Protein AF-A0A4Q7X0M6-F1 (afdb_monomer)

Radius of gyration: 30.07 Å; Cα contacts (8 Å, |Δi|>4): 227; chains: 1; bounding box: 70×42×94 Å

Foldseek 3Di:
DDDPQAQLNVLLVQLVVLVVQLVVLVVQLVVLVVVLVVLVVCVVVVCVVPVVVVVVSVVSNVVSVVSNVVSVVSNVVSVVSSLLSLLSSLLSVLVVLVVQLVVLVVVLVVVVVVVVVVQVVVCVVVVWHWDFDDDPAPPPFGWTDTPVDDTDGDNDDPSSVSVCSNVLSVLLSVCSNCVSVVHHCVVVVPDDDPPHPPVCVVVDDDPCSSYDPCQDDPNPSDDHGPLVVCVVVVNNPDPPPDPPPPPDD

Mean predicted aligned error: 11.23 Å

Secondary structure (DSSP, 8-state):
-PPPPPHHHHHHHHHHHHHHHHHHHHHHHHHHHHHHHHHHHHHHHHHHH-TTHHHHHHHHHHHHHHHHHHHHHHHHHHHHHHHHHHHHHHHHHHHHHHHHHHHHHHHHHHHHHHHHHHHHHHHHHHSS--EEE--SSTT---EEEETTEEEE--SS-HHHHHHHHHHHHHHHHHHHHHHHTT--THHHHHS-GGG---GGGGGPPPGGGGS-TTTSSTT--SPPPHHHHHHHTT-TTS-----------

pLDDT: mean 77.52, std 19.43, range [34.06, 98.62]

Organism: NCBI:txid3075929

Solvent-accessible surface area (backbone atoms only — not comparable to full-atom values): 13846 Å² total; per-residue (Å²): 133,81,78,78,78,47,75,45,58,53,29,48,52,50,27,53,53,36,48,53,54,34,52,53,27,52,48,50,24,53,50,33,51,52,51,42,52,57,48,61,73,45,44,66,61,47,32,76,76,34,70,71,40,52,62,55,49,52,51,53,48,48,56,31,51,52,49,28,54,51,22,51,50,48,30,67,66,37,49,62,55,29,52,52,31,30,29,49,27,29,44,43,51,20,54,53,28,47,54,50,20,54,54,32,44,56,52,39,53,52,48,54,53,53,52,51,56,52,36,52,52,48,22,71,73,68,77,44,75,58,48,78,49,70,54,98,50,93,87,52,47,59,27,54,44,45,96,87,50,75,76,48,83,44,97,72,54,72,64,54,57,35,50,52,48,25,54,50,27,52,51,25,23,50,37,28,47,34,45,50,71,74,41,75,43,61,72,63,71,73,40,54,76,89,83,44,78,65,79,61,51,93,71,43,78,61,73,66,77,44,50,50,54,42,40,44,70,98,65,38,63,44,80,59,48,71,64,59,52,31,45,76,72,71,44,70,87,55,86,82,82,65,84,76,79,72,81,82,127

Nearest PDB structures (foldseek):
  2ysu-assembly1_B  TM=5.361E-01  e=4.701E+00  Escherichia coli
  7nsu-assembly1_D  TM=4.970E-01  e=5.788E+00  Escherichia coli
  2b5u-assembly2_C  TM=2.681E-01  e=5.216E+00  Escherichia coli
  5ew5-assembly4_D  TM=2.804E-01  e=7.910E+00  Escherichia coli

Sequence (249 aa):
MTAKQTPREAAAAEVEAHRAVVARWEAEEAAATAELKSLQERAGEEVLADESAAVRLSKSMAELRDRIDIASRAVAAATPRLEAAARAVVLAEADEVDAEQARAQARLDGFDARQQELLTALEEFSGLPWMVDRGDEPGSSVVIVSNAGGPREIAQSPRESLWRAVESAKRKAWALREIADGRDPHNELAVPFEGKRFEGIINGPDPREFYGSSTWGPEAVLPAPAYLRAMDAGMADEPVVGPTVAARA

Structure (mmCIF, N/CA/C/O backbone):
data_AF-A0A4Q7X0M6-F1
#
_entry.id   AF-A0A4Q7X0M6-F1
#
loop_
_atom_site.group_PDB
_atom_site.id
_atom_site.type_symbol
_atom_site.label_atom_id
_atom_site.label_alt_id
_atom_site.label_comp_id
_atom_site.label_asym_id
_atom_site.label_entity_id
_atom_site.label_seq_id
_atom_site.pdbx_PDB_ins_code
_atom_site.Cartn_x
_atom_site.Cartn_y
_atom_site.Cartn_z
_atom_site.occupancy
_atom_site.B_iso_or_equiv
_atom_site.auth_seq_id
_atom_site.auth_comp_id
_atom_site.auth_asym_id
_atom_site.auth_atom_id
_atom_site.pdbx_PDB_model_num
ATOM 1 N N . MET A 1 1 ? -14.960 -17.886 -21.647 1.00 38.72 1 MET A N 1
ATOM 2 C CA . MET A 1 1 ? -13.533 -17.641 -21.358 1.00 38.72 1 MET A CA 1
ATOM 3 C C . MET A 1 1 ? -13.480 -16.595 -20.265 1.00 38.72 1 MET A C 1
ATOM 5 O O . MET A 1 1 ? -13.770 -15.443 -20.545 1.00 38.72 1 MET A O 1
ATOM 9 N N . THR A 1 2 ? -13.244 -16.992 -19.019 1.00 44.41 2 THR A N 1
ATOM 10 C CA . THR A 1 2 ? -12.973 -16.046 -17.930 1.00 44.41 2 THR A CA 1
ATOM 11 C C . THR A 1 2 ? -11.568 -15.489 -18.140 1.00 44.41 2 THR A C 1
ATOM 13 O O . THR A 1 2 ? -10.626 -16.262 -18.325 1.00 44.41 2 THR A O 1
ATOM 16 N N . ALA A 1 3 ? -11.434 -14.163 -18.201 1.00 60.28 3 ALA A N 1
ATOM 17 C CA . ALA A 1 3 ? -10.127 -13.517 -18.198 1.00 60.28 3 ALA A CA 1
ATOM 18 C C . ALA A 1 3 ? -9.362 -13.988 -16.952 1.00 60.28 3 ALA A C 1
ATOM 20 O O . ALA A 1 3 ? -9.941 -14.069 -15.868 1.00 60.28 3 ALA A O 1
ATOM 21 N N . LYS A 1 4 ? -8.094 -14.380 -17.115 1.00 71.38 4 LYS A N 1
ATOM 22 C CA . LYS A 1 4 ? -7.242 -14.680 -15.962 1.00 71.38 4 LYS A CA 1
ATOM 23 C C . LYS A 1 4 ? -7.068 -13.379 -15.183 1.00 71.38 4 LYS A C 1
ATOM 25 O O . LYS A 1 4 ? -6.585 -12.411 -15.761 1.00 71.38 4 LYS A O 1
ATOM 30 N N . GLN A 1 5 ? -7.473 -13.396 -13.919 1.00 76.88 5 GLN A N 1
ATOM 31 C CA . GLN A 1 5 ? -7.276 -12.296 -12.984 1.00 76.88 5 GLN A CA 1
ATOM 32 C C . GLN A 1 5 ? -5.781 -11.959 -12.915 1.00 76.88 5 GLN A C 1
ATOM 34 O O . GLN A 1 5 ? -4.947 -12.873 -12.863 1.00 76.88 5 GLN A O 1
ATOM 39 N N . THR A 1 6 ? -5.433 -10.676 -12.989 1.00 78.62 6 THR A N 1
ATOM 40 C CA . THR A 1 6 ? -4.028 -10.255 -12.904 1.00 78.62 6 THR A CA 1
ATOM 41 C C . THR A 1 6 ? -3.494 -10.473 -11.480 1.00 78.62 6 THR A C 1
ATOM 43 O O . THR A 1 6 ? -4.280 -10.514 -10.528 1.00 78.62 6 THR A O 1
ATOM 46 N N . PRO A 1 7 ? -2.168 -10.622 -11.284 1.00 76.75 7 PRO A N 1
ATOM 47 C CA . PRO A 1 7 ? -1.579 -10.715 -9.944 1.00 76.75 7 PRO A CA 1
ATOM 48 C C . PRO A 1 7 ? -1.996 -9.549 -9.037 1.00 76.75 7 PRO A C 1
ATOM 50 O O . PRO A 1 7 ? -2.330 -9.756 -7.872 1.00 76.75 7 PRO A O 1
ATOM 53 N N . ARG A 1 8 ? -2.070 -8.340 -9.603 1.00 76.25 8 ARG A N 1
ATOM 54 C CA . ARG A 1 8 ? -2.564 -7.143 -8.925 1.00 76.25 8 ARG A CA 1
ATOM 55 C C . ARG A 1 8 ? -4.033 -7.252 -8.511 1.00 76.25 8 ARG A C 1
ATOM 57 O O . ARG A 1 8 ? -4.361 -6.946 -7.369 1.00 76.25 8 ARG A O 1
ATOM 64 N N . GLU A 1 9 ? -4.920 -7.693 -9.402 1.00 80.88 9 GLU A N 1
ATOM 65 C CA . GLU A 1 9 ? -6.346 -7.873 -9.089 1.00 80.88 9 GLU A C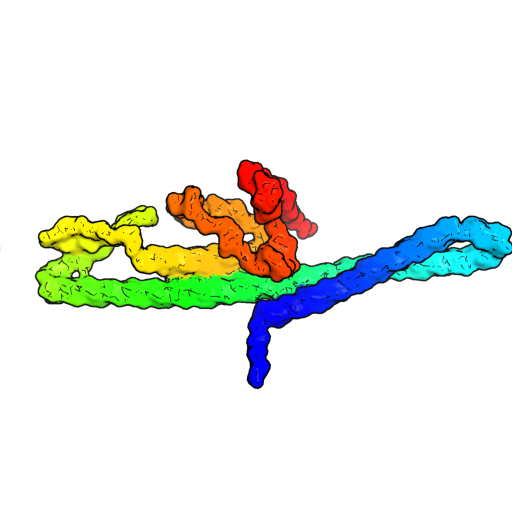A 1
ATOM 66 C C . GLU A 1 9 ? -6.570 -8.941 -8.009 1.00 80.88 9 GLU A C 1
ATOM 68 O O . GLU A 1 9 ? -7.493 -8.821 -7.203 1.00 80.88 9 GLU A O 1
ATOM 73 N N . ALA A 1 10 ? -5.749 -9.996 -7.990 1.00 79.12 10 ALA A N 1
ATOM 74 C CA . ALA A 1 10 ? -5.795 -11.017 -6.948 1.00 79.12 10 ALA A CA 1
ATOM 75 C C . ALA A 1 10 ? -5.354 -10.447 -5.589 1.00 79.12 10 ALA A C 1
ATOM 77 O O . ALA A 1 10 ? -6.057 -10.623 -4.595 1.00 79.12 10 ALA A O 1
ATOM 78 N N . ALA A 1 11 ? -4.249 -9.698 -5.556 1.00 80.50 11 ALA A N 1
ATOM 79 C CA . ALA A 1 11 ? -3.759 -9.056 -4.339 1.00 80.50 11 ALA A CA 1
ATOM 80 C C . ALA A 1 11 ? -4.732 -7.977 -3.812 1.00 80.50 11 ALA A C 1
ATOM 82 O O . ALA A 1 11 ? -4.946 -7.865 -2.606 1.00 80.50 11 ALA A O 1
ATOM 83 N N . ALA A 1 12 ? -5.391 -7.217 -4.695 1.00 84.00 12 ALA A N 1
ATOM 84 C CA . ALA A 1 12 ? -6.396 -6.228 -4.298 1.00 84.00 12 ALA A CA 1
ATOM 85 C C . ALA A 1 12 ? -7.621 -6.881 -3.629 1.00 84.00 12 ALA A C 1
ATOM 87 O O . ALA A 1 12 ? -8.149 -6.358 -2.648 1.00 84.00 12 ALA A O 1
ATOM 88 N N . ALA A 1 13 ? -8.042 -8.059 -4.102 1.00 86.56 13 ALA A N 1
ATOM 89 C CA . ALA A 1 13 ? -9.116 -8.819 -3.464 1.00 86.56 13 ALA A CA 1
ATOM 90 C C . ALA A 1 13 ? -8.738 -9.296 -2.047 1.00 86.56 13 ALA A C 1
ATOM 92 O O . ALA A 1 13 ? -9.592 -9.312 -1.159 1.00 86.56 13 ALA A O 1
ATOM 93 N N . GLU A 1 14 ? -7.467 -9.641 -1.810 1.00 89.44 14 GLU A N 1
ATOM 94 C CA . GLU A 1 14 ? -6.974 -9.971 -0.465 1.00 89.44 14 GLU A CA 1
ATOM 95 C C . GLU A 1 14 ? -7.006 -8.758 0.474 1.00 89.44 14 GLU A C 1
ATOM 97 O O . GLU A 1 14 ? -7.409 -8.894 1.632 1.00 89.44 14 GLU A O 1
ATOM 102 N N . VAL A 1 15 ? -6.661 -7.563 -0.020 1.00 91.25 15 VAL A N 1
ATOM 103 C CA . VAL A 1 15 ? -6.787 -6.314 0.752 1.00 91.25 15 VAL A CA 1
ATOM 104 C C . VAL A 1 15 ? -8.232 -6.088 1.183 1.00 91.25 15 VAL A C 1
ATOM 106 O O . VAL A 1 15 ? -8.480 -5.864 2.366 1.00 91.25 15 VAL A O 1
ATOM 109 N N . GLU A 1 16 ? -9.195 -6.202 0.268 1.00 91.62 16 GLU A N 1
ATOM 110 C CA . GLU A 1 16 ? -10.617 -6.028 0.591 1.00 91.62 16 GLU A CA 1
ATOM 111 C C . GLU A 1 16 ? -11.122 -7.071 1.598 1.00 91.62 16 GLU A C 1
ATOM 113 O O . GLU A 1 16 ? -11.849 -6.736 2.538 1.00 91.62 16 GLU A O 1
ATOM 118 N N . ALA A 1 17 ? -10.678 -8.325 1.478 1.00 91.38 17 ALA A N 1
ATOM 119 C CA . ALA A 1 17 ? -10.998 -9.362 2.456 1.00 91.38 17 ALA A CA 1
ATOM 120 C C . ALA A 1 17 ? -10.462 -9.012 3.856 1.00 91.38 17 ALA A C 1
ATOM 122 O O . ALA A 1 17 ? -11.178 -9.147 4.851 1.00 91.38 17 ALA A O 1
ATOM 123 N N . HIS A 1 18 ? -9.226 -8.516 3.950 1.00 92.56 18 HIS A N 1
ATOM 124 C CA . HIS A 1 18 ? -8.642 -8.092 5.220 1.00 92.56 18 HIS A CA 1
ATOM 125 C C . HIS A 1 18 ? -9.283 -6.813 5.778 1.00 92.56 18 HIS A C 1
ATOM 127 O O . HIS A 1 18 ? -9.524 -6.749 6.987 1.00 92.56 18 HIS A O 1
ATOM 133 N N . ARG A 1 19 ? -9.644 -5.841 4.927 1.00 93.31 19 ARG A N 1
ATOM 134 C CA . ARG A 1 19 ? -10.409 -4.641 5.316 1.00 93.31 19 ARG A CA 1
ATOM 135 C C . ARG A 1 19 ? -11.746 -5.023 5.938 1.00 93.31 19 ARG A C 1
ATOM 137 O O . ARG A 1 19 ? -12.087 -4.512 7.000 1.00 93.31 19 ARG A O 1
ATOM 144 N N . ALA A 1 20 ? -12.464 -5.971 5.337 1.00 93.69 20 ALA A N 1
ATOM 145 C CA . ALA A 1 20 ? -13.735 -6.454 5.869 1.00 93.69 20 ALA A CA 1
ATOM 146 C C . ALA A 1 20 ? -13.587 -7.102 7.259 1.00 93.69 20 ALA A C 1
ATOM 148 O O . ALA A 1 20 ? -14.449 -6.925 8.120 1.00 93.69 20 ALA A O 1
ATOM 149 N N . VAL A 1 21 ? -12.491 -7.832 7.505 1.00 95.50 21 VAL A N 1
ATOM 150 C CA . VAL A 1 21 ? -12.206 -8.418 8.825 1.00 95.50 21 VAL A CA 1
ATOM 151 C C . VAL A 1 21 ? -11.933 -7.335 9.867 1.00 95.50 21 VAL A C 1
ATOM 153 O O . VAL A 1 21 ? -12.499 -7.409 10.956 1.00 95.50 21 VAL A O 1
ATOM 156 N N . VAL A 1 22 ? -11.103 -6.337 9.545 1.00 95.31 22 VAL A N 1
ATOM 157 C CA . VAL A 1 22 ? -10.812 -5.210 10.450 1.00 95.31 22 VAL A CA 1
ATOM 158 C C . VAL A 1 22 ? -12.093 -4.435 10.760 1.00 95.31 22 VAL A C 1
ATOM 160 O O . VAL A 1 22 ? -12.468 -4.334 11.926 1.00 95.31 22 VAL A O 1
ATOM 163 N N . ALA A 1 23 ? -12.831 -4.013 9.729 1.00 95.56 23 ALA A N 1
ATOM 164 C CA . ALA A 1 23 ? -14.065 -3.242 9.876 1.00 95.56 23 ALA A CA 1
ATOM 165 C C . ALA A 1 23 ? -15.127 -3.976 10.710 1.00 95.56 23 ALA A C 1
ATOM 167 O O . ALA A 1 23 ? -15.847 -3.363 11.497 1.00 95.56 23 ALA A O 1
ATOM 168 N N . ARG A 1 24 ? -15.219 -5.307 10.581 1.00 97.81 24 ARG A N 1
ATOM 169 C CA . ARG A 1 24 ? -16.113 -6.120 11.414 1.00 97.81 24 ARG A CA 1
ATOM 170 C C . ARG A 1 24 ? -15.759 -6.016 12.900 1.00 97.81 24 ARG A C 1
ATOM 172 O O . ARG A 1 24 ? -16.667 -5.905 13.719 1.00 97.81 24 ARG A O 1
ATOM 179 N N . TRP A 1 25 ? -14.479 -6.110 13.256 1.00 97.81 25 TRP A N 1
ATOM 180 C CA . TRP A 1 25 ? -14.057 -6.056 14.658 1.00 97.81 25 TRP A CA 1
ATOM 181 C C . TRP A 1 25 ? -14.125 -4.640 15.233 1.00 97.81 25 TRP A C 1
ATOM 183 O O . TRP A 1 25 ? -14.547 -4.489 16.375 1.00 97.81 25 TRP A O 1
ATOM 193 N N . GLU A 1 26 ? -13.826 -3.613 14.435 1.00 97.75 26 GLU A N 1
ATOM 194 C CA . GLU A 1 26 ? -14.051 -2.211 14.816 1.00 97.75 26 GLU A CA 1
ATOM 195 C C . GLU A 1 26 ? -15.539 -1.933 15.089 1.00 97.75 26 GLU A C 1
ATOM 197 O O . GLU A 1 26 ? -15.888 -1.275 16.070 1.00 97.75 26 GLU A O 1
ATOM 202 N N . ALA A 1 27 ? -16.438 -2.479 14.261 1.00 97.75 27 ALA A N 1
ATOM 203 C CA . ALA A 1 27 ? -17.878 -2.362 14.475 1.00 97.75 27 ALA A CA 1
ATOM 204 C C . ALA A 1 27 ? -18.340 -3.076 15.759 1.00 97.75 27 ALA A C 1
ATOM 206 O O . ALA A 1 27 ? -19.179 -2.540 16.483 1.00 97.75 27 ALA A O 1
ATOM 207 N N . GLU A 1 28 ? -17.788 -4.256 16.062 1.00 98.12 28 GLU A N 1
ATOM 208 C CA . GLU A 1 28 ? -18.070 -4.989 17.305 1.00 98.12 28 GLU A CA 1
ATOM 209 C C . GLU A 1 28 ? -17.593 -4.211 18.541 1.00 98.12 28 GLU A C 1
ATOM 211 O O . GLU A 1 28 ? -18.332 -4.096 19.520 1.00 98.12 28 GLU A O 1
ATOM 216 N N . GLU A 1 29 ? -16.394 -3.624 18.488 1.00 98.06 29 GLU A N 1
ATOM 217 C CA . GLU A 1 29 ? -15.856 -2.780 19.560 1.00 98.06 29 GLU A CA 1
ATOM 218 C C . GLU A 1 29 ? -16.737 -1.545 19.796 1.00 98.06 29 GLU A C 1
ATOM 220 O O . GLU A 1 29 ? -17.110 -1.246 20.937 1.00 98.06 29 GLU A O 1
ATOM 225 N N . ALA A 1 30 ? -17.124 -0.851 18.721 1.00 97.94 30 ALA A N 1
ATOM 226 C CA . ALA A 1 30 ? -17.990 0.320 18.792 1.00 97.94 30 ALA A CA 1
ATOM 227 C C . ALA A 1 30 ? -19.382 -0.025 19.352 1.00 97.94 30 ALA A C 1
ATOM 229 O O . ALA A 1 30 ? -19.896 0.696 20.212 1.00 97.94 30 ALA A O 1
ATOM 230 N N . ALA A 1 31 ? -19.973 -1.141 18.912 1.00 98.25 31 ALA A N 1
ATOM 231 C CA . ALA A 1 31 ? -21.265 -1.617 19.399 1.00 98.25 31 ALA A CA 1
ATOM 232 C C . ALA A 1 31 ? -21.213 -1.973 20.892 1.00 98.25 31 ALA A C 1
ATOM 234 O O . ALA A 1 31 ? -22.022 -1.465 21.671 1.00 98.25 31 ALA A O 1
ATOM 235 N N . ALA A 1 32 ? -20.225 -2.766 21.319 1.00 98.06 32 ALA A N 1
ATOM 236 C CA . ALA A 1 32 ? -20.062 -3.146 22.722 1.00 98.06 32 ALA A CA 1
ATOM 237 C C . ALA A 1 32 ? -19.778 -1.929 23.625 1.00 98.06 32 ALA A C 1
ATOM 239 O O . ALA A 1 32 ? -20.291 -1.848 24.742 1.00 98.06 32 ALA A O 1
ATOM 240 N N . THR A 1 33 ? -19.026 -0.941 23.130 1.00 98.25 33 THR A N 1
ATOM 241 C CA . THR A 1 33 ? -18.773 0.325 23.838 1.00 98.25 33 THR A CA 1
ATOM 242 C C . THR A 1 33 ? -20.052 1.142 24.018 1.00 98.25 33 THR A C 1
ATOM 244 O O . THR A 1 33 ? -20.316 1.651 25.112 1.00 98.25 33 THR A O 1
ATOM 247 N N . ALA A 1 34 ? -20.874 1.252 22.971 1.00 98.25 34 ALA A N 1
ATOM 248 C CA . ALA A 1 34 ? -22.153 1.954 23.036 1.00 98.25 34 ALA A CA 1
ATOM 249 C C . ALA A 1 34 ? -23.140 1.259 23.993 1.00 98.25 34 ALA A C 1
ATOM 251 O O . ALA A 1 34 ? -23.777 1.929 24.810 1.00 98.25 34 ALA A O 1
ATOM 252 N N . GLU A 1 35 ? -23.220 -0.075 23.945 1.00 98.12 35 GLU A N 1
ATOM 253 C CA . GLU A 1 35 ? -24.022 -0.886 24.869 1.00 98.12 35 GLU A CA 1
ATOM 254 C C . GLU A 1 35 ? -23.568 -0.695 26.322 1.00 98.12 35 GLU A C 1
ATOM 256 O O . GLU A 1 35 ? -24.398 -0.451 27.201 1.00 98.12 35 GLU A O 1
ATOM 261 N N . LEU A 1 36 ? -22.255 -0.732 26.579 1.00 98.38 36 LEU A N 1
ATOM 262 C CA . LEU A 1 36 ? -21.696 -0.532 27.917 1.00 98.38 36 LEU A CA 1
ATOM 263 C C . LEU A 1 36 ? -22.035 0.854 28.464 1.00 98.38 36 LEU A C 1
ATOM 265 O O . LEU A 1 36 ? -22.467 0.965 29.611 1.00 98.38 36 LEU A O 1
ATOM 269 N N . LYS A 1 37 ? -21.883 1.899 27.644 1.00 98.19 37 LYS A N 1
ATOM 270 C CA . LYS A 1 37 ? -22.225 3.272 28.026 1.00 98.19 37 LYS A CA 1
ATOM 271 C C . LYS A 1 37 ? -23.714 3.408 28.353 1.00 98.19 37 LYS A C 1
ATOM 273 O O . LYS A 1 37 ? -24.056 3.926 29.412 1.00 98.19 37 LYS A O 1
ATOM 278 N N . SER A 1 38 ? -24.593 2.880 27.499 1.00 97.75 38 SER A N 1
ATOM 279 C CA . SER A 1 38 ? -26.042 2.899 27.741 1.00 97.75 38 SER A CA 1
ATOM 280 C C . SER A 1 38 ? -26.425 2.164 29.029 1.00 97.75 38 SER A C 1
ATOM 282 O O . SER A 1 38 ? -27.304 2.611 29.770 1.00 97.75 38 SER A O 1
ATOM 284 N N . LEU A 1 39 ? -25.765 1.038 29.316 1.00 96.75 39 LEU A N 1
ATOM 285 C CA . LEU A 1 39 ? -26.000 0.275 30.536 1.00 96.75 39 LEU A CA 1
ATOM 286 C C . LEU A 1 39 ? -25.521 1.038 31.777 1.00 96.75 39 LEU A C 1
ATOM 288 O O . LEU A 1 39 ? -26.202 1.034 32.797 1.00 96.75 39 LEU A O 1
ATOM 292 N N . GLN A 1 40 ? -24.375 1.719 31.694 1.00 96.75 40 GLN A N 1
ATOM 293 C CA . GLN A 1 40 ? -23.843 2.552 32.777 1.00 96.75 40 GLN A CA 1
ATOM 294 C C . GLN A 1 40 ? -24.753 3.737 33.107 1.00 96.75 40 GLN A C 1
ATOM 296 O O . GLN A 1 40 ? -24.950 4.033 34.282 1.00 96.75 40 GLN A O 1
ATOM 301 N N . GLU A 1 41 ? -25.338 4.376 32.093 1.00 96.88 41 GLU A N 1
ATOM 302 C CA . GLU A 1 41 ? -26.258 5.507 32.269 1.00 96.88 41 GLU A CA 1
ATOM 303 C C . GLU A 1 41 ? -27.551 5.102 32.995 1.00 96.88 41 GLU A C 1
ATOM 305 O O . GLU A 1 41 ? -28.059 5.870 33.808 1.00 96.88 41 GLU A O 1
ATOM 310 N N . ARG A 1 42 ? -28.059 3.884 32.759 1.00 95.38 42 ARG A N 1
ATOM 311 C CA . ARG A 1 42 ? -29.310 3.383 33.366 1.00 95.38 42 ARG A CA 1
ATOM 312 C C . ARG A 1 42 ? -29.114 2.572 34.649 1.00 95.38 42 ARG A C 1
ATOM 314 O O . ARG A 1 42 ? -30.075 2.338 35.378 1.00 95.38 42 ARG A O 1
ATOM 321 N N . ALA A 1 43 ? -27.882 2.164 34.961 1.00 93.25 43 ALA A N 1
ATOM 322 C CA . ALA A 1 43 ? -27.595 1.264 36.079 1.00 93.25 43 ALA A CA 1
ATOM 323 C C . ALA A 1 43 ? -28.075 1.797 37.438 1.00 93.25 43 ALA A C 1
ATOM 325 O O . ALA A 1 43 ? -28.566 1.023 38.256 1.00 93.25 43 ALA A O 1
ATOM 326 N N . GLY A 1 44 ? -27.953 3.106 37.683 1.00 89.00 44 GLY A N 1
ATOM 327 C CA . GLY A 1 44 ? -28.394 3.714 38.941 1.00 89.00 44 GLY A CA 1
ATOM 328 C C . GLY A 1 44 ? -29.904 3.591 39.160 1.00 89.00 44 GLY A C 1
ATOM 329 O O . GLY A 1 44 ? -30.339 3.230 40.250 1.00 89.00 44 GLY A O 1
ATOM 330 N N . GLU A 1 45 ? -30.697 3.835 38.117 1.00 95.50 45 GLU A N 1
ATOM 331 C CA . GLU A 1 45 ? -32.158 3.728 38.176 1.00 95.50 45 GLU A CA 1
ATOM 332 C C . GLU A 1 45 ? -32.610 2.271 38.324 1.00 95.50 45 GLU A C 1
ATOM 334 O O . GLU A 1 45 ? -33.484 1.974 39.138 1.00 95.50 45 GLU A O 1
ATOM 339 N N . GLU A 1 46 ? -31.977 1.347 37.597 1.00 94.44 46 GLU A N 1
ATOM 340 C CA . GLU A 1 46 ? -32.303 -0.080 37.677 1.00 94.44 46 GLU A CA 1
ATOM 341 C C . GLU A 1 46 ? -32.002 -0.673 39.064 1.00 94.44 46 GLU A C 1
ATOM 343 O O . GLU A 1 46 ? -32.811 -1.442 39.578 1.00 94.44 46 GLU A O 1
ATOM 348 N N . VAL A 1 47 ? -30.896 -0.280 39.712 1.00 95.44 47 VAL A N 1
ATOM 349 C CA . VAL A 1 47 ? -30.555 -0.742 41.075 1.00 95.44 47 VAL A CA 1
ATOM 350 C C . VAL A 1 47 ? -31.500 -0.171 42.134 1.00 95.44 47 VAL A C 1
ATOM 352 O O . VAL A 1 47 ? -31.832 -0.866 43.091 1.00 95.44 47 VAL A O 1
ATOM 355 N N . LEU A 1 48 ? -31.955 1.076 41.974 1.00 95.94 48 LEU A N 1
ATOM 356 C CA . LEU A 1 48 ? -32.951 1.666 42.877 1.00 95.94 48 LEU A CA 1
ATOM 357 C C . LEU A 1 48 ? -34.317 0.974 42.763 1.00 95.94 48 LEU A C 1
ATOM 359 O O . LEU A 1 48 ? -35.041 0.891 43.754 1.00 95.94 48 LEU A O 1
ATOM 363 N N . ALA A 1 49 ? -34.673 0.495 41.569 1.00 95.62 49 ALA A N 1
ATOM 364 C CA . ALA A 1 49 ? -35.920 -0.224 41.326 1.00 95.62 49 ALA A CA 1
ATOM 365 C C . ALA A 1 49 ? -35.861 -1.701 41.763 1.00 95.62 49 ALA A C 1
ATOM 367 O O . ALA A 1 49 ? -36.863 -2.240 42.235 1.00 95.62 49 ALA A O 1
ATOM 368 N N . ASP A 1 50 ? -34.708 -2.354 41.603 1.00 94.19 50 ASP A N 1
ATOM 369 C CA . ASP A 1 50 ? -34.469 -3.760 41.934 1.00 94.19 50 ASP A CA 1
ATOM 370 C C . ASP A 1 50 ? -33.032 -3.948 42.442 1.00 94.19 50 ASP A C 1
ATOM 372 O O . ASP A 1 50 ? -32.072 -3.958 41.673 1.00 94.19 50 ASP A O 1
ATOM 376 N N . GLU A 1 51 ? -32.868 -4.178 43.745 1.00 89.38 51 GLU A N 1
ATOM 377 C CA . GLU A 1 51 ? -31.547 -4.359 44.360 1.00 89.38 51 GLU A CA 1
ATOM 378 C C . GLU A 1 51 ? -30.796 -5.585 43.796 1.00 89.38 51 GLU A C 1
ATOM 380 O O . GLU A 1 51 ? -29.565 -5.593 43.710 1.00 89.38 51 GLU A O 1
ATOM 385 N N . SER A 1 52 ? -31.519 -6.602 43.304 1.00 92.69 52 SER A N 1
ATOM 386 C CA . SER A 1 52 ? -30.910 -7.766 42.646 1.00 92.69 52 SER A CA 1
ATOM 387 C C . SER A 1 52 ? -30.317 -7.437 41.268 1.00 92.69 52 SER A C 1
ATOM 389 O O . SER A 1 52 ? -29.475 -8.187 40.752 1.00 92.69 52 SER A O 1
ATOM 391 N N . ALA A 1 53 ? -30.686 -6.292 40.678 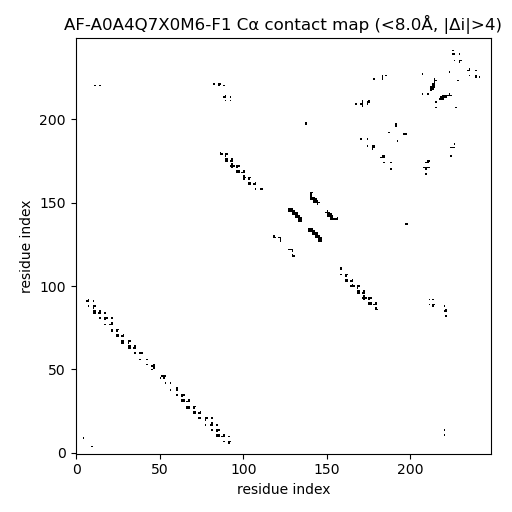1.00 92.06 53 ALA A N 1
ATOM 392 C CA . ALA A 1 53 ? -30.108 -5.801 39.434 1.00 92.06 53 ALA A CA 1
ATOM 393 C C . ALA A 1 53 ? -28.609 -5.512 39.578 1.00 92.06 53 ALA A C 1
ATOM 395 O O . ALA A 1 53 ? -27.879 -5.703 38.610 1.00 92.06 53 ALA A O 1
ATOM 396 N N . ALA A 1 54 ? -28.109 -5.165 40.771 1.00 91.19 54 ALA A N 1
ATOM 397 C CA . ALA A 1 54 ? -26.689 -4.873 40.986 1.00 91.19 54 ALA A CA 1
ATOM 398 C C . ALA A 1 54 ? -25.768 -6.030 40.546 1.00 91.19 54 ALA A C 1
ATOM 400 O O . ALA A 1 54 ? -24.751 -5.815 39.881 1.00 91.19 54 ALA A O 1
ATOM 401 N N . VAL A 1 55 ? -26.154 -7.275 40.848 1.00 93.38 55 VAL A N 1
ATOM 402 C CA . VAL A 1 55 ? -25.386 -8.470 40.461 1.00 93.38 55 VAL A CA 1
ATOM 403 C C . VAL A 1 55 ? -25.489 -8.725 38.954 1.00 93.38 55 VAL A C 1
ATOM 405 O O . VAL A 1 55 ? -24.479 -8.985 38.297 1.00 93.38 55 VAL A O 1
ATOM 408 N N . ARG A 1 56 ? -26.698 -8.618 38.385 1.00 95.31 56 ARG A N 1
ATOM 409 C CA . ARG A 1 56 ? -26.945 -8.855 36.950 1.00 95.31 56 ARG A CA 1
ATOM 410 C C . ARG A 1 56 ? -26.261 -7.808 36.062 1.00 95.31 56 ARG A C 1
ATOM 412 O O . ARG A 1 56 ? -25.652 -8.167 35.053 1.00 95.31 56 ARG A O 1
ATOM 419 N N . LEU A 1 57 ? -26.314 -6.536 36.457 1.00 95.81 57 LEU A N 1
ATOM 420 C CA . LEU A 1 57 ? -25.678 -5.413 35.767 1.00 95.81 57 LEU A CA 1
ATOM 421 C C . LEU A 1 57 ? -24.159 -5.515 35.817 1.00 95.81 57 LEU A C 1
ATOM 423 O O . LEU A 1 57 ? -23.516 -5.370 34.782 1.00 95.81 57 LEU A O 1
ATOM 427 N N . SER A 1 58 ? -23.585 -5.834 36.982 1.00 95.00 58 SER A N 1
ATOM 428 C CA . SER A 1 58 ? -22.138 -6.041 37.117 1.00 95.00 58 SER A CA 1
ATOM 429 C C . SER A 1 58 ? -21.633 -7.127 36.162 1.00 95.00 58 SER A C 1
ATOM 431 O O . SER A 1 58 ? -20.667 -6.906 35.429 1.00 95.00 58 SER A O 1
ATOM 433 N N . LYS A 1 59 ? -22.343 -8.263 36.091 1.00 96.81 59 LYS A N 1
ATOM 434 C CA . LYS A 1 59 ? -22.018 -9.347 35.157 1.00 96.81 59 LYS A CA 1
ATOM 435 C C . LYS A 1 59 ? -22.111 -8.892 33.697 1.00 96.81 59 LYS A C 1
ATOM 437 O O . LYS A 1 59 ? -21.173 -9.106 32.940 1.00 96.81 59 LYS A O 1
ATOM 442 N N . SER A 1 60 ? -23.199 -8.222 33.323 1.00 97.56 60 SER A N 1
ATOM 443 C CA . SER A 1 60 ? -23.411 -7.742 31.948 1.00 97.56 60 SER A CA 1
ATOM 444 C C . SER A 1 60 ? -22.351 -6.711 31.534 1.00 97.56 60 SER A C 1
ATOM 446 O O . SER A 1 60 ? -21.814 -6.769 30.434 1.00 97.56 60 SER A O 1
ATOM 448 N N . MET A 1 61 ? -21.982 -5.794 32.435 1.00 98.00 61 MET A N 1
ATOM 449 C CA . MET A 1 61 ? -20.900 -4.835 32.200 1.00 98.00 61 MET A CA 1
ATOM 450 C C . MET A 1 61 ? -19.534 -5.516 32.071 1.00 98.00 61 MET A C 1
ATOM 452 O O . MET A 1 61 ? -18.708 -5.049 31.293 1.00 98.00 61 MET A O 1
ATOM 456 N N . ALA A 1 62 ? -19.268 -6.579 32.836 1.00 98.12 62 ALA A N 1
ATOM 457 C CA . ALA A 1 62 ? -18.038 -7.358 32.701 1.00 98.12 62 ALA A CA 1
ATOM 458 C C . ALA A 1 62 ? -17.978 -8.067 31.339 1.00 98.12 62 ALA A C 1
ATOM 460 O O . ALA A 1 62 ? -17.002 -7.894 30.619 1.00 98.12 62 ALA A O 1
ATOM 461 N N . GLU A 1 63 ? -19.057 -8.745 30.937 1.00 98.25 63 GLU A N 1
ATOM 462 C CA . GLU A 1 63 ? -19.162 -9.401 29.625 1.00 98.25 63 GLU A CA 1
ATOM 463 C C . GLU A 1 63 ? -18.960 -8.400 28.464 1.00 98.25 63 GLU A C 1
ATOM 465 O O . GLU A 1 63 ? -18.277 -8.708 27.488 1.00 98.25 63 GLU A O 1
ATOM 470 N N . LEU A 1 64 ? -19.490 -7.174 28.575 1.00 98.50 64 LEU A N 1
ATOM 471 C CA . LEU A 1 64 ? -19.273 -6.112 27.582 1.00 98.50 64 LEU A CA 1
ATOM 472 C C . LEU A 1 64 ? -17.825 -5.608 27.547 1.00 98.50 64 LEU A C 1
ATOM 474 O O . LEU A 1 64 ? -17.285 -5.390 26.465 1.00 98.50 64 LEU A O 1
ATOM 478 N N . ARG A 1 65 ? -17.173 -5.446 28.705 1.00 98.62 65 ARG A N 1
ATOM 479 C CA . ARG A 1 65 ? -15.747 -5.076 28.770 1.00 98.62 65 ARG A CA 1
ATOM 480 C C . ARG A 1 65 ? -14.860 -6.152 28.148 1.00 98.62 65 ARG A C 1
ATOM 482 O O . ARG A 1 65 ? -13.939 -5.809 27.413 1.00 98.62 65 ARG A O 1
ATOM 489 N N . ASP A 1 66 ? -15.167 -7.423 28.391 1.00 98.50 66 ASP A N 1
ATOM 490 C CA . ASP A 1 66 ? -14.445 -8.546 27.789 1.00 98.50 66 ASP A CA 1
ATOM 491 C C . ASP A 1 66 ? -14.626 -8.561 26.263 1.00 98.50 66 ASP A C 1
ATOM 493 O O . ASP A 1 66 ? -13.655 -8.742 25.531 1.00 98.50 66 ASP A O 1
ATOM 497 N N . ARG A 1 67 ? -15.844 -8.302 25.758 1.00 98.25 67 ARG A N 1
ATOM 498 C CA . ARG A 1 67 ? -16.096 -8.146 24.311 1.00 98.25 67 ARG A CA 1
ATOM 499 C C . ARG A 1 67 ? -15.266 -7.015 23.700 1.00 98.25 67 ARG A C 1
ATOM 501 O O . ARG A 1 67 ? -14.677 -7.225 22.643 1.00 98.25 67 ARG A O 1
ATOM 508 N N . ILE A 1 68 ? -15.185 -5.859 24.366 1.00 98.50 68 ILE A N 1
ATOM 509 C CA . ILE A 1 68 ? -14.359 -4.720 23.928 1.00 98.50 68 ILE A CA 1
ATOM 510 C C . ILE A 1 68 ? -12.876 -5.116 23.872 1.00 98.50 68 ILE A C 1
ATOM 512 O O . ILE A 1 68 ? -12.237 -4.907 22.845 1.00 98.50 68 ILE A O 1
ATOM 516 N N . ASP A 1 69 ? -12.331 -5.733 24.928 1.00 98.50 69 ASP A N 1
ATOM 517 C CA . ASP A 1 69 ? -10.922 -6.168 24.960 1.00 98.50 69 ASP A CA 1
ATOM 518 C C . ASP A 1 69 ? -10.619 -7.198 23.860 1.00 98.50 69 ASP A C 1
ATOM 520 O O . ASP A 1 69 ? -9.617 -7.082 23.153 1.00 98.50 69 ASP A O 1
ATOM 524 N N . ILE A 1 70 ? -11.507 -8.175 23.653 1.00 98.31 70 ILE A N 1
ATOM 525 C CA . ILE A 1 70 ? -11.357 -9.178 22.592 1.00 98.31 70 ILE A CA 1
ATOM 526 C C . ILE A 1 70 ? -11.394 -8.524 21.207 1.00 98.31 70 ILE A C 1
ATOM 528 O O . ILE A 1 70 ? -10.531 -8.826 20.381 1.00 98.31 70 ILE A O 1
ATOM 532 N N . ALA A 1 71 ? -12.362 -7.641 20.947 1.00 97.75 71 ALA A N 1
ATOM 533 C CA . ALA A 1 71 ? -12.491 -6.953 19.665 1.00 97.75 71 ALA A CA 1
ATOM 534 C C . ALA A 1 71 ? -11.266 -6.071 19.383 1.00 97.75 71 ALA A C 1
ATOM 536 O O . ALA A 1 71 ? -10.664 -6.193 18.318 1.00 97.75 71 ALA A O 1
ATOM 537 N N . SER A 1 72 ? -10.815 -5.295 20.370 1.00 97.75 72 SER A N 1
ATOM 538 C CA . SER A 1 72 ? -9.620 -4.453 20.268 1.00 97.75 72 SER A CA 1
ATOM 539 C C . SER A 1 72 ? -8.358 -5.275 19.961 1.00 97.75 72 SER A C 1
ATOM 541 O O . SER A 1 72 ? -7.585 -4.953 19.055 1.00 97.75 72 SER A O 1
ATOM 543 N N . ARG A 1 73 ? -8.171 -6.422 20.634 1.00 97.94 73 ARG A N 1
ATOM 544 C CA . ARG A 1 73 ? -7.069 -7.355 20.331 1.00 97.94 73 ARG A CA 1
ATOM 545 C C . ARG A 1 73 ? -7.199 -7.988 18.949 1.00 97.94 73 ARG A C 1
ATOM 547 O O . ARG A 1 73 ? -6.184 -8.226 18.295 1.00 97.94 73 ARG A O 1
ATOM 554 N N . ALA A 1 74 ? -8.419 -8.277 18.501 1.00 97.31 74 ALA A N 1
ATOM 555 C CA . ALA A 1 74 ? -8.667 -8.814 17.171 1.00 97.31 74 ALA A CA 1
ATOM 556 C C . ALA A 1 74 ? -8.331 -7.789 16.078 1.00 97.31 74 ALA A C 1
ATOM 558 O O . ALA A 1 74 ? -7.672 -8.166 15.108 1.00 97.31 74 ALA A O 1
ATOM 559 N N . VAL A 1 75 ? -8.685 -6.510 16.265 1.00 96.25 75 VAL A N 1
ATOM 560 C CA . VAL A 1 75 ? -8.248 -5.398 15.402 1.00 96.25 75 VAL A CA 1
ATOM 561 C C . VAL A 1 75 ? -6.723 -5.337 15.378 1.00 96.25 75 VAL A C 1
ATOM 563 O O . VAL A 1 75 ? -6.129 -5.477 14.311 1.00 96.25 75 VAL A O 1
ATOM 566 N N . ALA A 1 76 ? -6.070 -5.272 16.543 1.00 96.25 76 ALA A N 1
ATOM 567 C CA . ALA A 1 76 ? -4.609 -5.218 16.639 1.00 96.25 76 ALA A CA 1
ATOM 568 C C . ALA A 1 76 ? -3.904 -6.412 15.959 1.00 96.25 76 ALA A C 1
ATOM 570 O O . ALA A 1 76 ? -2.818 -6.259 15.405 1.00 96.25 76 ALA A O 1
ATOM 571 N N . ALA A 1 77 ? -4.516 -7.600 15.965 1.00 96.31 77 ALA A N 1
ATOM 572 C CA . ALA A 1 77 ? -3.994 -8.785 15.284 1.00 96.31 77 ALA A CA 1
ATOM 573 C C . ALA A 1 77 ? -4.334 -8.844 13.780 1.00 96.31 77 ALA A C 1
ATOM 575 O O . ALA A 1 77 ? -3.674 -9.567 13.026 1.00 96.31 77 ALA A O 1
ATOM 576 N N . ALA A 1 78 ? -5.383 -8.153 13.332 1.00 93.75 78 ALA A N 1
ATOM 577 C CA . ALA A 1 78 ? -5.810 -8.112 11.936 1.00 93.75 78 ALA A CA 1
ATOM 578 C C . ALA A 1 78 ? -5.093 -7.010 11.142 1.00 93.75 78 ALA A C 1
ATOM 580 O O . ALA A 1 78 ? -4.741 -7.248 9.986 1.00 93.75 78 ALA A O 1
ATOM 581 N N . THR A 1 79 ? -4.804 -5.862 11.762 1.00 92.62 79 THR A N 1
ATOM 582 C CA . THR A 1 79 ? -4.158 -4.710 11.112 1.00 92.62 79 THR A CA 1
ATOM 583 C C . THR A 1 79 ? -2.836 -5.060 10.416 1.00 92.62 79 THR A C 1
ATOM 585 O O . THR A 1 79 ? -2.723 -4.764 9.228 1.00 92.62 79 THR A O 1
ATOM 588 N N . PRO A 1 80 ? -1.883 -5.796 11.029 1.00 93.62 80 PRO A N 1
ATOM 589 C CA . PRO A 1 80 ? -0.634 -6.147 10.346 1.00 93.62 80 PRO A CA 1
ATOM 590 C C . PRO A 1 80 ? -0.842 -7.039 9.114 1.00 93.62 80 PRO A C 1
ATOM 592 O O . PRO A 1 80 ? -0.042 -7.022 8.183 1.00 93.62 80 PRO A O 1
ATOM 595 N N . ARG A 1 81 ? -1.920 -7.838 9.089 1.00 93.25 81 ARG A N 1
ATOM 596 C CA . ARG A 1 81 ? -2.262 -8.678 7.929 1.00 93.25 81 ARG A CA 1
ATOM 597 C C . ARG A 1 81 ? -2.824 -7.837 6.787 1.00 93.25 81 ARG A C 1
ATOM 599 O O . ARG A 1 81 ? -2.470 -8.077 5.639 1.00 93.25 81 ARG A O 1
ATOM 606 N N . LEU A 1 82 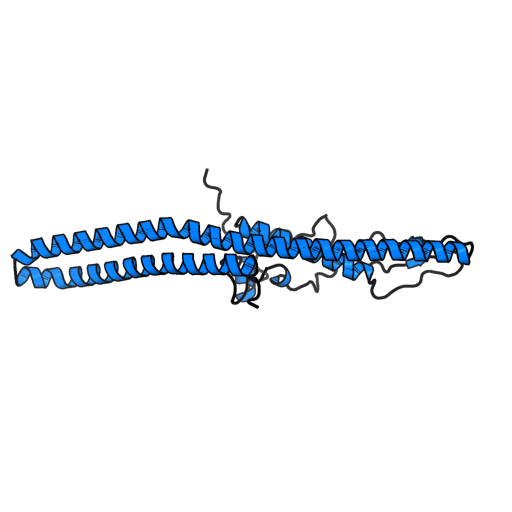? -3.649 -6.840 7.111 1.00 93.44 82 LEU A N 1
ATOM 607 C CA . LEU A 1 82 ? -4.125 -5.854 6.144 1.00 93.44 82 LEU A CA 1
ATOM 608 C C . LEU A 1 82 ? -2.956 -5.059 5.544 1.00 93.44 82 LEU A C 1
ATOM 610 O O . LEU A 1 82 ? -2.866 -4.934 4.326 1.00 93.44 82 LEU A O 1
ATOM 614 N N . GLU A 1 83 ? -2.036 -4.577 6.380 1.00 90.50 83 GLU A N 1
ATOM 615 C CA . GLU A 1 83 ? -0.836 -3.860 5.931 1.00 90.50 83 GLU A CA 1
ATOM 616 C C . GLU A 1 83 ? 0.046 -4.734 5.028 1.00 90.50 83 GLU A C 1
ATOM 618 O O . GLU A 1 83 ? 0.485 -4.285 3.969 1.00 90.50 83 GLU A O 1
ATOM 623 N N . ALA A 1 84 ? 0.257 -6.004 5.392 1.00 91.56 84 ALA A N 1
ATOM 624 C CA . ALA A 1 84 ? 1.014 -6.949 4.574 1.00 91.56 84 ALA A CA 1
ATOM 625 C C . ALA A 1 84 ? 0.352 -7.217 3.210 1.00 91.56 84 ALA A C 1
ATOM 627 O O . ALA A 1 84 ? 1.048 -7.247 2.194 1.00 91.56 84 ALA A O 1
ATOM 628 N N . ALA A 1 85 ? -0.976 -7.369 3.168 1.00 91.31 85 ALA A N 1
ATOM 629 C CA . ALA A 1 85 ? -1.718 -7.528 1.918 1.00 91.31 85 ALA A CA 1
ATOM 630 C C . ALA A 1 85 ? -1.622 -6.269 1.041 1.00 91.31 85 ALA A C 1
ATOM 632 O O . ALA A 1 85 ? -1.362 -6.362 -0.158 1.00 91.31 85 ALA A O 1
ATOM 633 N N . ALA A 1 86 ? -1.749 -5.079 1.637 1.00 91.31 86 ALA A N 1
ATOM 634 C CA . ALA A 1 86 ? -1.611 -3.820 0.909 1.00 91.31 86 ALA A CA 1
ATOM 635 C C . ALA A 1 86 ? -0.194 -3.654 0.341 1.00 91.31 86 ALA A C 1
ATOM 637 O O . ALA A 1 86 ? -0.033 -3.294 -0.824 1.00 91.31 86 ALA A O 1
ATOM 638 N N . ARG A 1 87 ? 0.837 -4.016 1.115 1.00 91.88 87 ARG A N 1
ATOM 639 C CA . ARG A 1 87 ? 2.228 -4.059 0.647 1.00 91.88 87 ARG A CA 1
ATOM 640 C C . ARG A 1 87 ? 2.407 -5.001 -0.546 1.00 91.88 87 ARG A C 1
ATOM 642 O O . ARG A 1 87 ? 3.106 -4.648 -1.492 1.00 91.88 87 ARG A O 1
ATOM 649 N N . ALA A 1 88 ? 1.775 -6.174 -0.525 1.00 91.31 88 ALA A N 1
ATOM 650 C CA . ALA A 1 88 ? 1.862 -7.141 -1.618 1.00 91.31 88 ALA A CA 1
ATOM 651 C C . ALA A 1 88 ? 1.286 -6.593 -2.936 1.00 91.31 88 ALA A C 1
ATOM 653 O O . ALA A 1 88 ? 1.875 -6.822 -3.990 1.00 91.31 88 ALA A O 1
ATOM 654 N N . VAL A 1 89 ? 0.196 -5.817 -2.886 1.00 92.00 89 VAL A N 1
ATOM 655 C CA . VAL A 1 89 ? -0.356 -5.128 -4.070 1.00 92.00 89 VAL A CA 1
ATOM 656 C C . VAL A 1 89 ? 0.647 -4.134 -4.653 1.00 92.00 89 VAL A C 1
ATOM 658 O O . VAL A 1 89 ? 0.854 -4.117 -5.864 1.00 92.00 89 VAL A O 1
ATOM 661 N N . VAL A 1 90 ? 1.289 -3.322 -3.806 1.00 91.31 90 VAL A N 1
ATOM 662 C CA . VAL A 1 90 ? 2.272 -2.326 -4.263 1.00 91.31 90 VAL A CA 1
ATOM 663 C C . VAL A 1 90 ? 3.497 -2.996 -4.884 1.00 91.31 90 VAL A C 1
ATOM 665 O O . VAL A 1 90 ? 3.977 -2.555 -5.926 1.00 91.31 90 VAL A O 1
ATOM 668 N N . LEU A 1 91 ? 3.982 -4.090 -4.288 1.00 92.75 91 LEU A N 1
ATOM 669 C CA . LEU A 1 91 ? 5.084 -4.873 -4.855 1.00 92.75 91 LEU A CA 1
ATOM 670 C C . LEU A 1 91 ? 4.698 -5.524 -6.189 1.00 92.75 91 LEU A C 1
ATOM 672 O O . LEU A 1 91 ? 5.500 -5.507 -7.117 1.00 92.75 91 LEU A O 1
ATOM 676 N N . ALA A 1 92 ? 3.466 -6.023 -6.322 1.00 91.69 92 ALA A N 1
ATOM 677 C CA . ALA A 1 92 ? 2.972 -6.546 -7.593 1.00 91.69 92 ALA A CA 1
ATOM 678 C C . ALA A 1 92 ? 2.918 -5.459 -8.684 1.00 91.69 92 ALA A C 1
ATOM 680 O O . ALA A 1 92 ? 3.314 -5.721 -9.817 1.00 91.69 92 ALA A O 1
ATOM 681 N N . GLU A 1 93 ? 2.496 -4.232 -8.351 1.00 91.56 93 GLU A N 1
ATOM 682 C CA . GLU A 1 93 ? 2.557 -3.101 -9.290 1.00 91.56 93 GLU A CA 1
ATOM 683 C C . GLU A 1 93 ? 4.013 -2.744 -9.644 1.00 91.56 93 GLU A C 1
ATOM 685 O O . GLU A 1 93 ? 4.307 -2.461 -10.803 1.00 91.56 93 GLU A O 1
ATOM 690 N N . ALA A 1 94 ? 4.950 -2.807 -8.690 1.00 91.94 94 ALA A N 1
ATOM 691 C CA . ALA A 1 94 ? 6.371 -2.589 -8.972 1.00 91.94 94 ALA A CA 1
ATOM 692 C C . ALA A 1 94 ? 6.933 -3.628 -9.959 1.00 91.94 94 ALA A C 1
ATOM 694 O O . ALA A 1 94 ? 7.680 -3.268 -10.868 1.00 91.94 94 ALA A O 1
ATOM 695 N N . ASP A 1 95 ? 6.544 -4.896 -9.821 1.00 93.31 95 ASP A N 1
ATOM 696 C CA . ASP A 1 95 ? 6.970 -5.975 -10.716 1.00 93.31 95 ASP A CA 1
ATOM 697 C C . ASP A 1 95 ? 6.365 -5.838 -12.129 1.00 93.31 95 ASP A C 1
ATOM 699 O O . ASP A 1 95 ? 7.024 -6.141 -13.129 1.00 93.31 95 ASP A O 1
ATOM 703 N N . GLU A 1 96 ? 5.131 -5.333 -12.244 1.00 91.94 96 GLU A N 1
ATOM 704 C CA . GLU A 1 96 ? 4.529 -4.969 -13.536 1.00 91.94 96 GLU A CA 1
ATOM 705 C C . GLU A 1 96 ? 5.332 -3.853 -14.224 1.00 91.94 96 GLU A C 1
ATOM 707 O O . GLU A 1 96 ? 5.639 -3.952 -15.417 1.00 91.94 96 GLU A O 1
ATOM 712 N N . VAL A 1 97 ? 5.747 -2.833 -13.467 1.00 91.31 97 VAL A N 1
ATOM 713 C CA . VAL A 1 97 ? 6.566 -1.724 -13.978 1.00 91.31 97 VAL A CA 1
ATOM 714 C C . VAL A 1 97 ? 7.980 -2.184 -14.364 1.00 91.31 97 VAL A C 1
ATOM 716 O O . VAL A 1 97 ? 8.502 -1.746 -15.389 1.00 91.31 97 VAL A O 1
ATOM 719 N N . ASP A 1 98 ? 8.596 -3.111 -13.628 1.00 93.31 98 ASP A N 1
ATOM 720 C CA . ASP A 1 98 ? 9.873 -3.727 -14.025 1.00 93.31 98 ASP A CA 1
ATOM 721 C C . ASP A 1 98 ? 9.756 -4.459 -15.373 1.00 93.31 98 ASP A C 1
ATOM 723 O O . ASP A 1 98 ? 10.647 -4.384 -16.226 1.00 93.31 98 ASP A O 1
ATOM 727 N N . ALA A 1 99 ? 8.637 -5.150 -15.614 1.00 93.38 99 ALA A N 1
ATOM 728 C CA . ALA A 1 99 ? 8.391 -5.795 -16.899 1.00 93.38 99 ALA A CA 1
ATOM 729 C C . ALA A 1 99 ? 8.242 -4.767 -18.038 1.00 93.38 99 ALA A C 1
ATOM 731 O O . ALA A 1 99 ? 8.697 -5.015 -19.161 1.00 93.38 99 ALA A O 1
ATOM 732 N N . GLU A 1 100 ? 7.639 -3.606 -17.769 1.00 90.62 100 GLU A N 1
ATOM 733 C CA . GLU A 1 100 ? 7.589 -2.481 -18.711 1.00 90.62 100 GLU A CA 1
ATOM 734 C C . GLU A 1 100 ? 8.978 -1.891 -18.972 1.00 90.62 100 GLU A C 1
ATOM 736 O O . GLU A 1 100 ? 9.337 -1.676 -20.135 1.00 90.62 100 GLU A O 1
ATOM 741 N N . GLN A 1 101 ? 9.790 -1.711 -17.926 1.00 92.25 101 GLN A N 1
ATOM 742 C CA . GLN A 1 101 ? 11.177 -1.262 -18.034 1.00 92.25 101 GLN A CA 1
ATOM 743 C C . GLN A 1 101 ? 11.987 -2.207 -18.930 1.00 92.25 101 GLN A C 1
ATOM 745 O O . GLN A 1 101 ? 12.662 -1.749 -19.851 1.00 92.25 101 GLN A O 1
ATOM 750 N N . ALA A 1 102 ? 11.884 -3.523 -18.721 1.00 94.19 102 ALA A N 1
ATOM 751 C CA . ALA A 1 102 ? 12.586 -4.517 -19.533 1.00 94.19 102 ALA A CA 1
ATOM 752 C C . ALA A 1 102 ? 12.181 -4.445 -21.017 1.00 94.19 102 ALA A C 1
ATOM 754 O O . ALA A 1 102 ? 13.031 -4.524 -21.907 1.00 94.19 102 ALA A O 1
ATOM 755 N N . ARG A 1 103 ? 10.888 -4.234 -21.310 1.00 93.31 103 ARG A N 1
ATOM 756 C CA . ARG A 1 103 ? 10.400 -4.035 -22.688 1.00 93.31 103 ARG A CA 1
ATOM 757 C C . ARG A 1 103 ? 10.909 -2.728 -23.295 1.00 93.31 103 ARG A C 1
ATOM 759 O O . ARG A 1 103 ? 11.270 -2.712 -24.471 1.00 93.31 103 ARG A O 1
ATOM 766 N N . ALA A 1 104 ? 10.928 -1.640 -22.527 1.00 88.62 104 ALA A N 1
ATOM 767 C CA . ALA A 1 104 ? 11.462 -0.356 -22.973 1.00 88.62 104 ALA A CA 1
ATOM 768 C C . ALA A 1 104 ? 12.970 -0.448 -23.258 1.00 88.62 104 ALA A C 1
ATOM 770 O O . ALA A 1 104 ? 13.419 0.037 -24.296 1.00 88.62 104 ALA A O 1
ATOM 771 N N . GLN A 1 105 ? 13.722 -1.152 -22.406 1.00 92.38 105 GLN A N 1
ATOM 772 C CA . GLN A 1 105 ? 15.153 -1.386 -22.583 1.00 92.38 105 GLN A CA 1
ATOM 773 C C . GLN A 1 105 ? 15.428 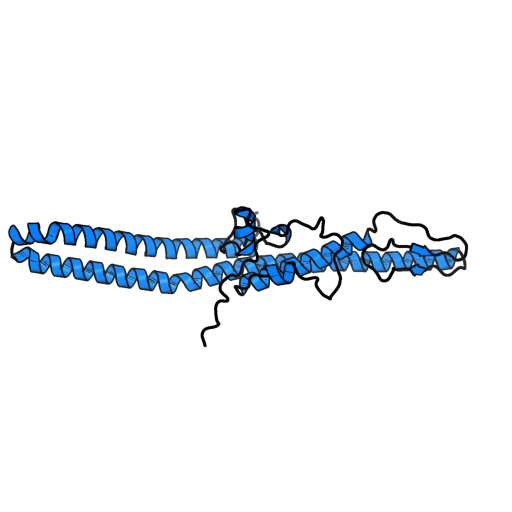-2.186 -23.857 1.00 92.38 105 GLN A C 1
ATOM 775 O O . GLN A 1 105 ? 16.212 -1.745 -24.689 1.00 92.38 105 GLN A O 1
ATOM 780 N N . ALA A 1 106 ? 14.703 -3.285 -24.089 1.00 94.69 106 ALA A N 1
ATOM 781 C CA . ALA A 1 106 ? 14.853 -4.072 -25.314 1.00 94.69 106 ALA A CA 1
ATOM 782 C C . ALA A 1 106 ? 14.581 -3.249 -26.591 1.00 94.69 106 ALA A C 1
ATOM 784 O O . ALA A 1 106 ? 15.222 -3.455 -27.623 1.00 94.69 106 ALA A O 1
ATOM 785 N N . ARG A 1 107 ? 13.643 -2.290 -26.538 1.00 91.50 107 ARG A N 1
ATOM 786 C CA . ARG A 1 107 ? 13.381 -1.361 -27.652 1.00 91.50 107 ARG A CA 1
ATOM 787 C C . ARG A 1 107 ? 14.515 -0.360 -27.854 1.00 91.50 107 ARG A C 1
ATOM 789 O O . ARG A 1 107 ? 14.835 -0.065 -29.003 1.00 91.50 107 ARG A O 1
ATOM 796 N N . LEU A 1 108 ? 15.091 0.163 -26.773 1.00 88.12 108 LEU A N 1
ATOM 797 C CA . LEU A 1 108 ? 16.252 1.050 -26.828 1.00 88.12 108 LEU A CA 1
ATOM 798 C C . LEU A 1 108 ? 17.470 0.319 -27.407 1.00 88.12 108 LEU A C 1
ATOM 800 O O . LEU A 1 108 ? 18.095 0.833 -28.329 1.00 88.12 108 LEU A O 1
ATOM 804 N N . ASP A 1 109 ? 17.739 -0.902 -26.947 1.00 90.19 109 ASP A N 1
ATOM 805 C CA . ASP A 1 109 ? 18.845 -1.729 -27.440 1.00 90.19 109 ASP A CA 1
ATOM 806 C C . ASP A 1 109 ? 18.677 -2.053 -28.931 1.00 90.19 109 ASP A C 1
ATOM 808 O O . ASP A 1 109 ? 19.619 -1.934 -29.713 1.00 90.19 109 ASP A O 1
ATOM 812 N N . GLY A 1 110 ? 17.456 -2.400 -29.358 1.00 91.94 110 GLY A N 1
ATOM 813 C CA . GLY A 1 110 ? 17.143 -2.629 -30.769 1.00 91.94 110 GLY A CA 1
ATOM 814 C C . GLY A 1 110 ? 17.287 -1.369 -31.631 1.00 91.94 110 GLY A C 1
ATOM 815 O O . GLY A 1 110 ? 17.750 -1.451 -32.770 1.00 91.94 110 GLY A O 1
ATOM 816 N N . PHE A 1 111 ? 16.928 -0.199 -31.094 1.00 88.75 111 PHE A N 1
ATOM 817 C CA . PHE A 1 111 ? 17.149 1.081 -31.766 1.00 88.75 111 PHE A CA 1
ATOM 818 C C . PHE A 1 111 ? 18.645 1.375 -31.925 1.00 88.75 111 PHE A C 1
ATOM 820 O O . PHE A 1 111 ? 19.079 1.706 -33.027 1.00 88.75 111 PHE A O 1
ATOM 827 N N . ASP A 1 112 ? 19.430 1.212 -30.858 1.00 86.19 112 ASP A N 1
ATOM 828 C CA . ASP A 1 112 ? 20.875 1.457 -30.861 1.00 86.19 112 ASP A CA 1
ATOM 829 C C . ASP A 1 112 ? 21.599 0.498 -31.826 1.00 86.19 112 ASP A C 1
ATOM 831 O O . ASP A 1 112 ? 22.440 0.935 -32.614 1.00 86.19 112 ASP A O 1
ATOM 835 N N . ALA A 1 113 ? 21.210 -0.782 -31.856 1.00 90.44 113 ALA A N 1
ATOM 836 C CA . ALA A 1 113 ? 21.728 -1.754 -32.819 1.00 90.44 113 ALA A CA 1
ATOM 837 C C . ALA A 1 113 ? 21.413 -1.350 -34.268 1.00 90.44 113 ALA A C 1
ATOM 839 O O . ALA A 1 113 ? 22.303 -1.318 -35.119 1.00 90.44 113 ALA A O 1
ATOM 840 N N . ARG A 1 114 ? 20.160 -0.965 -34.550 1.00 89.75 114 ARG A N 1
ATOM 841 C CA . ARG A 1 114 ? 19.754 -0.536 -35.894 1.00 89.75 114 ARG A CA 1
ATOM 842 C C . ARG A 1 114 ? 20.448 0.755 -36.326 1.00 89.75 114 ARG A C 1
ATOM 844 O O . ARG A 1 114 ? 20.776 0.909 -37.502 1.00 89.75 114 ARG A O 1
ATOM 851 N N . GLN A 1 115 ? 20.665 1.686 -35.399 1.00 86.75 115 GLN A N 1
ATOM 852 C CA . GLN A 1 115 ? 21.416 2.908 -35.665 1.00 86.75 115 GLN A CA 1
ATOM 853 C C . GLN A 1 115 ? 22.855 2.574 -36.069 1.00 86.75 115 GLN A C 1
ATOM 855 O O . GLN A 1 115 ? 23.339 3.115 -37.061 1.00 86.75 115 GLN A O 1
ATOM 860 N N . GLN A 1 116 ? 23.504 1.648 -35.360 1.00 86.06 116 GLN A N 1
ATOM 861 C CA . GLN A 1 116 ? 24.860 1.213 -35.683 1.00 86.06 116 GLN A CA 1
ATOM 862 C C . GLN A 1 116 ? 24.942 0.545 -37.063 1.00 86.06 116 GLN A C 1
ATOM 864 O O . GLN A 1 116 ? 25.822 0.890 -37.846 1.00 86.06 116 GLN A O 1
ATOM 869 N N . GLU A 1 117 ? 23.999 -0.342 -37.399 1.00 90.31 117 GLU A N 1
ATOM 870 C CA . GLU A 1 117 ? 23.919 -0.956 -38.735 1.00 90.31 117 GLU A CA 1
ATOM 871 C C . GLU A 1 117 ? 23.824 0.094 -39.852 1.00 90.31 117 GLU A C 1
ATOM 873 O O . GLU A 1 117 ? 24.487 -0.021 -40.883 1.00 90.31 117 GLU A O 1
ATOM 878 N N . LEU A 1 118 ? 22.998 1.128 -39.658 1.00 87.44 118 LEU A N 1
ATOM 879 C CA . LEU A 1 118 ? 22.815 2.196 -40.641 1.00 87.44 118 LEU A CA 1
ATOM 880 C C . LEU A 1 118 ? 24.055 3.082 -40.778 1.00 87.44 118 LEU A C 1
ATOM 882 O O . LEU A 1 118 ? 24.374 3.491 -41.892 1.00 87.44 118 LEU A O 1
ATOM 886 N N . LEU A 1 119 ? 24.752 3.369 -39.676 1.00 84.38 119 LEU A N 1
ATOM 887 C CA . LEU A 1 119 ? 26.016 4.107 -39.715 1.00 84.38 119 LEU A CA 1
ATOM 888 C C . LEU A 1 119 ? 27.068 3.323 -40.495 1.00 84.38 119 LEU A C 1
ATOM 890 O O . LEU A 1 119 ? 27.642 3.872 -41.427 1.00 84.38 119 LEU A O 1
ATOM 894 N N . THR A 1 120 ? 27.240 2.030 -40.210 1.00 86.88 120 THR A N 1
ATOM 895 C CA . THR A 1 120 ? 28.172 1.175 -40.960 1.00 86.88 120 THR A CA 1
ATOM 896 C C . THR A 1 120 ? 27.824 1.121 -42.452 1.00 86.88 120 THR A C 1
ATOM 898 O O . THR A 1 120 ? 28.707 1.284 -43.289 1.00 86.88 120 THR A O 1
ATOM 901 N N . ALA A 1 121 ? 26.542 1.002 -42.817 1.00 86.81 121 ALA A N 1
ATOM 902 C CA . ALA A 1 121 ? 26.128 1.042 -44.223 1.00 86.81 121 ALA A CA 1
ATOM 903 C C . ALA A 1 121 ? 26.419 2.402 -44.901 1.00 86.81 121 ALA A C 1
ATOM 905 O O . ALA A 1 121 ? 26.767 2.449 -46.083 1.00 86.81 121 ALA A O 1
ATOM 906 N N . LEU A 1 122 ? 26.290 3.518 -44.171 1.00 84.38 122 LEU A N 1
ATOM 907 C CA . LEU A 1 122 ? 26.651 4.855 -44.661 1.00 84.38 122 LEU A CA 1
ATOM 908 C C . LEU A 1 122 ? 28.164 5.017 -44.837 1.00 84.38 122 LEU A C 1
ATOM 910 O O . LEU A 1 122 ? 28.597 5.633 -45.815 1.00 84.38 122 LEU A O 1
ATOM 914 N N . GLU A 1 123 ? 28.965 4.462 -43.930 1.00 83.44 123 GLU A N 1
ATOM 915 C CA . GLU A 1 123 ? 30.425 4.426 -44.045 1.00 83.44 123 GLU A CA 1
ATOM 916 C C . GLU A 1 123 ? 30.864 3.637 -45.277 1.00 83.44 123 GLU A C 1
ATOM 918 O O . GLU A 1 123 ? 31.630 4.152 -46.093 1.00 83.44 123 GLU A O 1
ATOM 923 N N . GLU A 1 124 ? 30.310 2.438 -45.473 1.00 87.25 124 GLU A N 1
ATOM 924 C CA . GLU A 1 124 ? 30.579 1.603 -46.649 1.00 87.25 124 GLU A CA 1
ATOM 925 C C . GLU A 1 124 ? 30.191 2.303 -47.958 1.00 87.25 124 GLU A C 1
ATOM 927 O O . GLU A 1 124 ? 30.941 2.259 -48.933 1.00 87.25 124 GLU A O 1
ATOM 932 N N . PHE A 1 125 ? 29.038 2.979 -47.987 1.00 86.31 125 PHE A N 1
ATOM 933 C CA . PHE A 1 125 ? 28.560 3.671 -49.183 1.00 86.31 125 PHE A CA 1
ATOM 934 C C . PHE A 1 125 ? 29.366 4.935 -49.510 1.00 86.31 125 PHE A C 1
ATOM 936 O O . PHE A 1 125 ? 29.642 5.213 -50.677 1.00 86.31 125 PHE A O 1
ATOM 943 N N . SER A 1 126 ? 29.715 5.729 -48.496 1.00 80.88 126 SER A N 1
ATOM 944 C CA . SER A 1 126 ? 30.356 7.036 -48.685 1.00 80.88 126 SER A CA 1
ATOM 945 C C . SER A 1 126 ? 31.887 6.993 -48.702 1.00 80.88 126 SER A C 1
ATOM 947 O O . SER A 1 126 ? 32.506 7.952 -49.163 1.00 80.88 126 SER A O 1
ATOM 949 N N . GLY A 1 127 ? 32.507 5.923 -48.190 1.00 77.56 127 GLY A N 1
ATOM 950 C CA . GLY A 1 127 ? 33.958 5.829 -47.991 1.00 77.56 127 GLY A CA 1
ATOM 951 C C . GLY A 1 127 ? 34.507 6.776 -46.915 1.00 77.56 127 GLY A C 1
ATOM 952 O O . GLY A 1 127 ? 35.719 6.980 -46.842 1.00 77.56 127 GLY A O 1
ATOM 953 N N . LEU A 1 128 ? 33.633 7.380 -46.103 1.00 76.75 128 LEU A N 1
ATOM 954 C CA . LEU A 1 128 ? 33.975 8.301 -45.018 1.00 76.75 128 LEU A CA 1
ATOM 955 C C . LEU A 1 128 ? 33.490 7.733 -43.676 1.00 76.75 128 LEU A C 1
ATOM 957 O O . LEU A 1 128 ? 32.444 7.094 -43.660 1.00 76.75 128 LEU A O 1
ATOM 961 N N . PRO A 1 129 ? 34.193 7.987 -42.556 1.00 71.44 129 PRO A N 1
ATOM 962 C CA . PRO A 1 129 ? 33.709 7.609 -41.231 1.00 71.44 129 PRO A CA 1
ATOM 963 C C . PRO A 1 129 ? 32.487 8.451 -40.841 1.00 71.44 129 PRO A C 1
ATOM 965 O O . PRO A 1 129 ? 32.483 9.672 -41.034 1.00 71.44 129 PRO A O 1
ATOM 968 N N . TRP A 1 130 ? 31.473 7.804 -40.269 1.00 67.69 130 TRP A N 1
ATOM 969 C CA . TRP A 1 130 ? 30.253 8.429 -39.763 1.00 67.69 130 TRP A CA 1
ATOM 970 C C . TRP A 1 130 ? 30.096 8.080 -38.295 1.00 67.69 130 TRP A C 1
ATOM 972 O O . TRP A 1 130 ? 29.956 6.921 -37.919 1.00 67.69 130 TRP A O 1
ATOM 982 N N . MET A 1 131 ? 30.071 9.106 -37.453 1.00 66.69 131 MET A N 1
ATOM 983 C CA . MET A 1 131 ? 29.955 8.930 -36.012 1.00 66.69 131 MET A CA 1
ATOM 984 C C . MET A 1 131 ? 28.742 9.688 -35.500 1.00 66.69 131 MET A C 1
ATOM 986 O O . MET A 1 131 ? 28.385 10.757 -36.004 1.00 66.69 131 MET A O 1
ATOM 990 N N . VAL A 1 132 ? 28.121 9.125 -34.470 1.00 64.94 132 VAL A N 1
ATOM 991 C CA . VAL A 1 132 ? 27.153 9.856 -33.663 1.00 64.94 132 VAL A CA 1
ATOM 992 C C . VAL A 1 132 ? 27.933 10.543 -32.560 1.00 64.94 132 VAL A C 1
ATOM 994 O O . VAL A 1 132 ? 28.420 9.869 -31.653 1.00 64.94 132 VAL A O 1
ATOM 997 N N . ASP A 1 133 ? 28.042 11.865 -32.648 1.00 62.66 133 ASP A N 1
ATOM 998 C CA . ASP A 1 133 ? 28.516 12.654 -31.522 1.00 62.66 133 ASP A CA 1
ATOM 999 C C . ASP A 1 133 ? 27.353 12.805 -30.542 1.00 62.66 133 ASP A C 1
ATOM 1001 O O . ASP A 1 133 ? 26.304 13.389 -30.844 1.00 62.66 133 ASP A O 1
ATOM 1005 N N . ARG A 1 134 ? 27.506 12.148 -29.397 1.00 58.62 134 ARG A N 1
ATOM 1006 C CA . ARG A 1 134 ? 26.582 12.240 -28.276 1.00 58.62 134 ARG A CA 1
ATOM 1007 C C . ARG A 1 134 ? 27.223 13.277 -27.377 1.00 58.62 134 ARG A C 1
ATOM 1009 O O . ARG A 1 134 ? 28.138 12.922 -26.643 1.00 58.62 134 ARG A O 1
ATOM 1016 N N . GLY A 1 135 ? 26.800 14.535 -27.482 1.00 51.81 135 GLY A N 1
ATOM 1017 C CA . GLY A 1 135 ? 27.279 15.557 -26.558 1.00 51.81 135 GLY A CA 1
ATOM 1018 C C . GLY A 1 135 ? 27.174 15.045 -25.117 1.00 51.81 135 GLY A C 1
ATOM 1019 O O . GLY A 1 135 ? 26.234 14.324 -24.778 1.00 51.81 135 GLY A O 1
ATOM 1020 N N . ASP A 1 136 ? 28.147 15.392 -24.276 1.00 41.12 136 ASP A N 1
ATOM 1021 C CA . ASP A 1 136 ? 28.259 14.863 -22.907 1.00 41.12 136 ASP A CA 1
ATOM 1022 C C . ASP A 1 136 ? 27.066 15.244 -21.995 1.00 41.12 136 ASP A C 1
ATOM 1024 O O . ASP A 1 136 ? 26.943 14.737 -20.878 1.00 41.12 136 ASP A O 1
ATOM 1028 N N . GLU A 1 137 ? 26.157 16.108 -22.466 1.00 39.09 137 GLU A N 1
ATOM 1029 C CA . GLU A 1 137 ? 25.038 16.656 -21.699 1.00 39.09 137 GLU A CA 1
ATOM 1030 C C . GLU A 1 137 ? 23.653 16.136 -22.156 1.00 39.09 137 GLU A C 1
ATOM 1032 O O . GLU A 1 137 ? 23.387 16.007 -23.360 1.00 39.09 137 GLU A O 1
ATOM 1037 N N . PRO A 1 138 ? 22.721 15.864 -21.216 1.00 39.09 138 PRO A N 1
ATOM 1038 C CA . PRO A 1 138 ? 21.333 15.516 -21.526 1.00 39.09 138 PRO A CA 1
ATOM 1039 C C . PRO A 1 138 ? 20.609 16.666 -22.243 1.00 39.09 138 PRO A C 1
ATOM 1041 O O . PRO A 1 138 ? 20.646 17.801 -21.784 1.00 39.09 138 PRO A O 1
ATOM 1044 N N . GLY A 1 139 ? 19.909 16.371 -23.343 1.00 43.06 139 GLY A N 1
ATOM 1045 C CA . GLY A 1 139 ? 19.278 17.385 -24.199 1.00 43.06 139 GLY A CA 1
ATOM 1046 C C . GLY A 1 139 ? 20.177 17.888 -25.333 1.00 43.06 139 GLY A C 1
ATOM 1047 O O . GLY A 1 139 ? 19.720 18.677 -26.159 1.00 43.06 139 GLY A O 1
ATOM 1048 N N . SER A 1 140 ? 21.421 17.400 -25.423 1.00 42.16 140 SER A N 1
ATOM 1049 C CA . SER A 1 140 ? 22.235 17.588 -26.621 1.00 42.16 140 SER A CA 1
ATOM 1050 C C . SER A 1 140 ? 21.567 16.896 -27.811 1.00 42.16 140 SER A C 1
ATOM 1052 O O . SER A 1 140 ? 21.182 15.721 -27.769 1.00 42.16 140 SER A O 1
ATOM 1054 N N . SER A 1 141 ? 21.370 17.657 -28.883 1.00 45.84 141 SER A N 1
ATOM 1055 C CA . SER A 1 141 ? 20.869 17.121 -30.135 1.00 45.84 141 SER A CA 1
ATOM 1056 C C . SER A 1 141 ? 21.831 16.047 -30.646 1.00 45.84 141 SER A C 1
ATOM 1058 O O . SER A 1 141 ? 23.049 16.171 -30.540 1.00 45.84 141 SER A O 1
ATOM 1060 N N . VAL A 1 142 ? 21.285 14.951 -31.180 1.00 51.41 142 VAL A N 1
ATOM 1061 C CA . VAL A 1 142 ? 22.106 13.927 -31.835 1.00 51.41 142 VAL A CA 1
ATOM 1062 C C . VAL A 1 142 ? 22.714 14.571 -33.072 1.00 51.41 142 VAL A C 1
ATOM 1064 O O . VAL A 1 142 ? 22.007 14.809 -34.053 1.00 51.41 142 VAL A O 1
ATOM 1067 N N . VAL A 1 143 ? 24.012 14.855 -33.021 1.00 54.31 143 VAL A N 1
ATOM 1068 C CA . VAL A 1 143 ? 24.730 15.419 -34.154 1.00 54.31 143 VAL A CA 1
ATOM 1069 C C . VAL A 1 1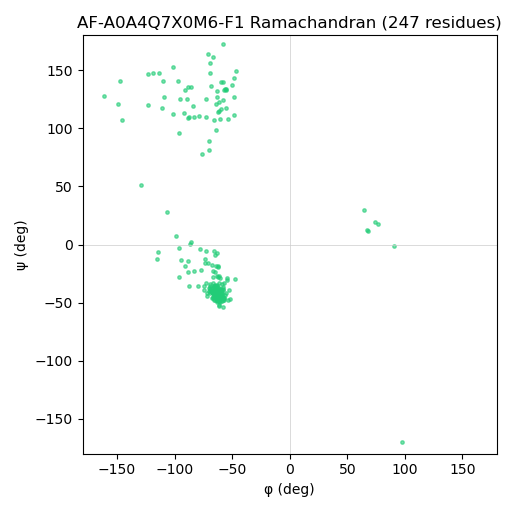43 ? 25.304 14.268 -34.965 1.00 54.31 143 VAL A C 1
ATOM 1071 O O . VAL A 1 143 ? 26.191 13.536 -34.525 1.00 54.31 143 VAL A O 1
ATOM 1074 N N . ILE A 1 144 ? 24.790 14.104 -36.181 1.00 54.69 144 ILE A N 1
ATOM 1075 C CA . ILE A 1 144 ? 25.424 13.232 -37.167 1.00 54.69 144 ILE A CA 1
ATOM 1076 C C . ILE A 1 144 ? 26.531 14.052 -37.830 1.00 54.69 144 ILE A C 1
ATOM 1078 O O . ILE A 1 144 ? 26.246 15.000 -38.568 1.00 54.69 144 ILE A O 1
ATOM 1082 N N . VAL A 1 145 ? 27.786 13.707 -37.547 1.00 54.81 145 VAL A N 1
ATOM 1083 C CA . VAL A 1 145 ? 28.953 14.398 -38.105 1.00 54.81 145 VAL A CA 1
ATOM 1084 C C . VAL A 1 145 ? 29.434 13.640 -39.339 1.00 54.81 145 VAL A C 1
ATOM 1086 O O . VAL A 1 145 ? 29.725 12.447 -39.270 1.00 54.81 145 VAL A O 1
ATOM 1089 N N . SER A 1 146 ? 29.537 14.343 -40.469 1.00 46.03 146 SER A N 1
ATOM 1090 C CA . SER A 1 146 ? 30.222 13.855 -41.671 1.00 46.03 146 SER A CA 1
ATOM 1091 C C . SER A 1 146 ? 31.463 14.706 -41.934 1.00 46.03 146 SER A C 1
ATOM 1093 O O . SER A 1 146 ? 31.435 15.916 -41.710 1.00 46.03 146 SER A O 1
ATOM 1095 N N . ASN A 1 147 ? 32.524 14.123 -42.498 1.00 48.91 147 ASN A N 1
ATOM 1096 C CA . ASN A 1 147 ? 33.706 14.890 -42.926 1.00 48.91 147 ASN A CA 1
ATOM 1097 C C . ASN A 1 147 ? 33.423 15.882 -44.081 1.00 48.91 147 ASN A C 1
ATOM 1099 O O . ASN A 1 147 ? 34.292 16.681 -44.419 1.00 48.91 147 ASN A O 1
ATOM 1103 N N . ALA A 1 148 ? 32.234 15.840 -44.700 1.00 48.22 148 ALA A N 1
ATOM 1104 C CA . ALA A 1 148 ? 31.892 16.610 -45.902 1.00 48.22 148 ALA A CA 1
ATOM 1105 C C . ALA A 1 148 ? 30.791 17.673 -45.694 1.00 48.22 148 ALA A C 1
ATOM 1107 O O . ALA A 1 148 ? 30.509 18.458 -46.598 1.00 48.22 148 ALA A O 1
ATOM 1108 N N . GLY A 1 149 ? 30.164 17.723 -44.521 1.00 50.22 149 GLY A N 1
ATOM 1109 C CA . GLY A 1 149 ? 29.044 18.611 -44.230 1.00 50.22 149 GLY A CA 1
ATOM 1110 C C . GLY A 1 149 ? 28.869 18.760 -42.728 1.00 50.22 149 GLY A C 1
ATOM 1111 O O . GLY A 1 149 ? 28.826 17.757 -42.016 1.00 50.22 149 GLY A O 1
ATOM 1112 N N . GLY A 1 150 ? 28.818 20.017 -42.279 1.00 50.00 150 GLY A N 1
ATOM 1113 C CA . GLY A 1 150 ? 28.745 20.393 -40.870 1.00 50.00 150 GLY A CA 1
ATOM 1114 C C . GLY A 1 150 ? 27.536 19.814 -40.119 1.00 50.00 150 GLY A C 1
ATOM 1115 O O . GLY A 1 150 ? 26.642 19.220 -40.728 1.00 50.00 150 GLY A O 1
ATOM 1116 N N . PRO A 1 151 ? 27.507 19.994 -38.790 1.00 54.41 151 PRO A N 1
ATOM 1117 C CA . PRO A 1 151 ? 26.533 19.369 -37.902 1.00 54.41 151 PRO A CA 1
ATOM 1118 C C . PRO A 1 151 ? 25.089 19.708 -38.299 1.00 54.41 151 PRO A C 1
ATOM 1120 O O . PRO A 1 151 ? 24.758 20.867 -38.553 1.00 54.41 151 PRO A O 1
ATOM 1123 N N . ARG A 1 152 ? 24.218 18.691 -38.349 1.00 55.94 152 ARG A N 1
ATOM 1124 C CA . ARG A 1 152 ? 22.762 18.862 -38.488 1.00 55.94 152 ARG A CA 1
ATOM 1125 C C . ARG A 1 152 ? 22.074 18.491 -37.181 1.00 55.9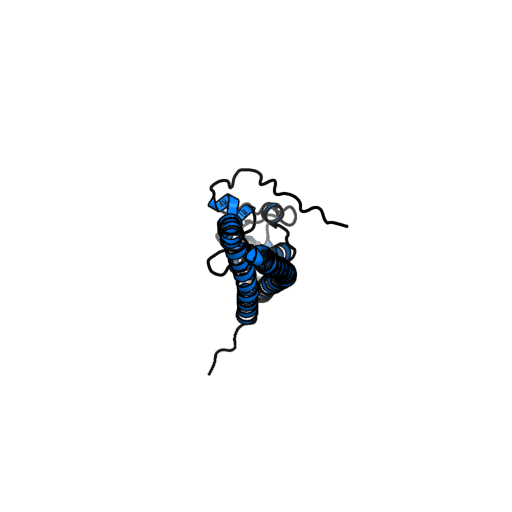4 152 ARG A C 1
ATOM 1127 O O . ARG A 1 152 ? 22.274 17.394 -36.673 1.00 55.94 152 ARG A O 1
ATOM 1134 N N . GLU A 1 153 ? 21.248 19.403 -36.686 1.00 49.59 153 GLU A N 1
ATOM 1135 C CA . GLU A 1 153 ? 20.487 19.256 -35.448 1.00 49.59 153 GLU A CA 1
ATOM 1136 C C . GLU A 1 153 ? 19.152 18.526 -35.686 1.00 49.59 153 GLU A C 1
ATOM 1138 O O . GLU A 1 153 ? 18.432 18.818 -36.644 1.00 49.59 153 GLU A O 1
ATOM 1143 N N . ILE A 1 154 ? 18.815 17.573 -34.811 1.00 53.81 154 ILE A N 1
ATOM 1144 C CA . ILE A 1 154 ? 17.537 16.844 -34.814 1.00 53.81 154 ILE A CA 1
ATOM 1145 C C . ILE A 1 154 ? 16.737 17.287 -33.584 1.00 53.81 154 ILE A C 1
ATOM 1147 O O . ILE A 1 154 ? 17.168 17.061 -32.458 1.00 53.81 154 ILE A O 1
ATOM 1151 N N . ALA A 1 155 ? 15.566 17.896 -33.802 1.00 49.44 155 ALA A N 1
ATOM 1152 C CA . ALA A 1 155 ? 14.786 18.573 -32.759 1.00 49.44 155 ALA A CA 1
ATOM 1153 C C . ALA A 1 155 ? 14.198 17.651 -31.667 1.00 49.44 155 ALA A C 1
ATOM 1155 O O . ALA A 1 155 ? 13.910 18.127 -30.574 1.00 49.44 155 ALA A O 1
ATOM 1156 N N . GLN A 1 156 ? 14.013 16.352 -31.936 1.00 57.56 156 GLN A N 1
ATOM 1157 C CA . GLN A 1 156 ? 13.661 15.343 -30.928 1.00 57.56 156 GLN A CA 1
ATOM 1158 C C . GLN A 1 156 ? 14.256 13.994 -31.324 1.00 57.56 156 GLN A C 1
ATOM 1160 O O . GLN A 1 156 ? 13.958 13.468 -32.397 1.00 57.56 156 GLN A O 1
ATOM 1165 N N . SER A 1 157 ? 15.102 13.430 -30.466 1.00 68.50 157 SER A N 1
ATOM 1166 C CA . SER A 1 157 ? 15.734 12.139 -30.719 1.00 68.50 157 SER A CA 1
ATOM 1167 C C . SER A 1 157 ? 14.799 10.996 -30.298 1.00 68.50 157 SER A C 1
ATOM 1169 O O . SER A 1 157 ? 14.495 10.879 -29.109 1.00 68.50 157 SER A O 1
ATOM 1171 N N . PRO A 1 158 ? 14.374 10.093 -31.209 1.00 76.88 158 PRO A N 1
ATOM 1172 C CA . PRO A 1 158 ? 13.596 8.904 -30.839 1.00 76.88 158 PRO A CA 1
ATOM 1173 C C . PRO A 1 158 ? 14.288 8.048 -29.769 1.00 76.88 158 PRO A C 1
ATOM 1175 O O . PRO A 1 158 ? 13.630 7.429 -28.933 1.00 76.88 158 PRO A O 1
ATOM 1178 N N . ARG A 1 159 ? 15.626 8.062 -29.761 1.00 77.94 159 ARG A N 1
ATOM 1179 C CA . ARG A 1 159 ? 16.454 7.421 -28.740 1.00 77.94 159 ARG A CA 1
ATOM 1180 C C . ARG A 1 159 ? 16.247 8.037 -27.361 1.00 77.94 159 ARG A C 1
ATOM 1182 O O . ARG A 1 159 ? 16.138 7.312 -26.380 1.00 77.94 159 ARG A O 1
ATOM 1189 N N . GLU A 1 160 ? 16.192 9.365 -27.282 1.00 75.75 160 GLU A N 1
ATOM 1190 C CA . GLU A 1 160 ? 15.977 10.080 -26.023 1.00 75.75 160 GLU A CA 1
ATOM 1191 C C . GLU A 1 160 ? 14.602 9.752 -25.437 1.00 75.75 160 GLU A C 1
ATOM 1193 O O . GLU A 1 160 ? 14.498 9.486 -24.243 1.00 75.75 160 GLU A O 1
ATOM 1198 N N . SER A 1 161 ? 13.558 9.678 -26.267 1.00 76.94 161 SER A N 1
ATOM 1199 C CA . SER A 1 161 ? 12.229 9.247 -25.817 1.00 76.94 161 SER A CA 1
ATOM 1200 C C . SER A 1 161 ? 12.235 7.818 -25.259 1.00 76.94 161 SER A C 1
ATOM 1202 O O . SER A 1 161 ? 11.624 7.566 -24.222 1.00 76.94 161 SER A O 1
ATOM 1204 N N . LEU A 1 162 ? 12.944 6.888 -25.910 1.00 80.81 162 LEU A N 1
ATOM 1205 C CA . LEU A 1 162 ? 13.093 5.507 -25.432 1.00 80.81 162 LEU A CA 1
ATOM 1206 C C . LEU A 1 162 ? 13.887 5.436 -24.121 1.00 80.81 162 LEU A C 1
ATOM 1208 O O . LEU A 1 162 ? 13.475 4.741 -23.196 1.00 80.81 162 LEU A O 1
ATOM 1212 N N . TRP A 1 163 ? 14.980 6.191 -24.010 1.00 82.56 163 TRP A N 1
ATOM 1213 C CA . TRP A 1 163 ? 15.768 6.288 -22.781 1.00 82.56 163 TRP A CA 1
ATOM 1214 C C . TRP A 1 163 ? 14.955 6.876 -21.620 1.00 82.56 163 TRP A C 1
ATOM 1216 O O . TRP A 1 163 ? 14.943 6.308 -20.530 1.00 82.56 163 TRP A O 1
ATOM 1226 N N . ARG A 1 164 ? 14.195 7.956 -21.858 1.00 79.38 164 ARG A N 1
ATOM 1227 C CA . ARG A 1 164 ? 13.296 8.541 -20.850 1.00 79.38 164 ARG A CA 1
ATOM 1228 C C . ARG A 1 164 ? 12.243 7.538 -20.375 1.00 79.38 164 ARG A C 1
ATOM 1230 O O . ARG A 1 164 ? 11.940 7.515 -19.187 1.00 79.38 164 ARG A O 1
ATOM 1237 N N . ALA A 1 165 ? 11.712 6.698 -21.268 1.00 82.38 165 ALA A N 1
ATOM 1238 C CA . ALA A 1 165 ? 10.762 5.651 -20.896 1.00 82.38 165 ALA A CA 1
ATOM 1239 C C . ALA A 1 165 ? 11.392 4.588 -19.974 1.00 82.38 165 ALA A C 1
ATOM 1241 O O . ALA A 1 165 ? 10.768 4.196 -18.990 1.00 82.38 165 ALA A O 1
ATOM 1242 N N . VAL A 1 166 ? 12.635 4.167 -20.247 1.00 84.19 166 VAL A N 1
ATOM 1243 C CA . VAL A 1 166 ? 13.387 3.245 -19.373 1.00 84.19 166 VAL A CA 1
ATOM 1244 C C . VAL A 1 166 ? 13.598 3.854 -17.988 1.00 84.19 166 VAL A C 1
ATOM 1246 O O . VAL A 1 166 ? 13.273 3.225 -16.982 1.00 84.19 166 VAL A O 1
ATOM 1249 N N . GLU A 1 167 ? 14.119 5.081 -17.926 1.00 82.75 167 GLU A N 1
ATOM 1250 C CA . GLU A 1 167 ? 14.417 5.746 -16.653 1.00 82.75 167 GLU A CA 1
ATOM 1251 C C . GLU A 1 167 ? 13.153 6.052 -15.844 1.00 82.75 167 GLU A C 1
ATOM 1253 O O . GLU A 1 167 ? 13.147 5.895 -14.624 1.00 82.75 167 GLU A O 1
ATOM 1258 N N . SER A 1 168 ? 12.064 6.443 -16.511 1.00 82.25 168 SER A N 1
ATOM 1259 C CA . SER A 1 168 ? 10.768 6.669 -15.864 1.00 82.25 168 SER A CA 1
ATOM 1260 C C . SER A 1 168 ? 10.232 5.386 -15.221 1.00 82.25 168 SER A C 1
ATOM 1262 O O . SER A 1 168 ? 9.901 5.399 -14.033 1.00 82.25 168 SER A O 1
ATOM 1264 N N . ALA A 1 169 ? 10.235 4.262 -15.949 1.00 86.88 169 ALA A N 1
ATOM 1265 C CA . ALA A 1 169 ? 9.796 2.973 -15.415 1.00 86.88 169 ALA A CA 1
ATOM 1266 C C . ALA A 1 169 ? 10.676 2.514 -14.239 1.00 86.88 169 ALA A C 1
ATOM 1268 O O . ALA A 1 169 ? 10.163 2.167 -13.178 1.00 86.88 169 ALA A O 1
ATOM 1269 N N . LYS A 1 170 ? 12.005 2.617 -14.375 1.00 86.19 170 LYS A N 1
ATOM 1270 C CA . LYS A 1 170 ? 12.960 2.293 -13.303 1.00 86.19 170 LYS A CA 1
ATOM 1271 C C . LYS A 1 170 ? 12.694 3.104 -12.029 1.00 86.19 170 LYS A C 1
ATOM 1273 O O . LYS A 1 170 ? 12.663 2.543 -10.935 1.00 86.19 170 LYS A O 1
ATOM 1278 N N . ARG A 1 171 ? 12.473 4.419 -12.161 1.00 83.38 171 ARG A N 1
ATOM 1279 C CA . ARG A 1 171 ? 12.147 5.302 -11.028 1.00 83.38 171 ARG A CA 1
ATOM 1280 C C . ARG A 1 171 ? 10.818 4.939 -10.383 1.00 83.38 171 ARG A C 1
ATOM 1282 O O . ARG A 1 171 ? 10.747 4.876 -9.161 1.00 83.38 171 ARG A O 1
ATOM 1289 N N . LYS A 1 172 ? 9.785 4.679 -11.184 1.00 86.56 172 LYS A N 1
ATOM 1290 C CA . LYS A 1 172 ? 8.464 4.291 -10.683 1.00 86.56 172 LYS A CA 1
ATOM 1291 C C . LYS A 1 172 ? 8.521 2.971 -9.906 1.00 86.56 172 LYS A C 1
ATOM 1293 O O . LYS A 1 172 ? 8.003 2.903 -8.796 1.00 86.56 172 LYS A O 1
ATOM 1298 N N . ALA A 1 173 ? 9.19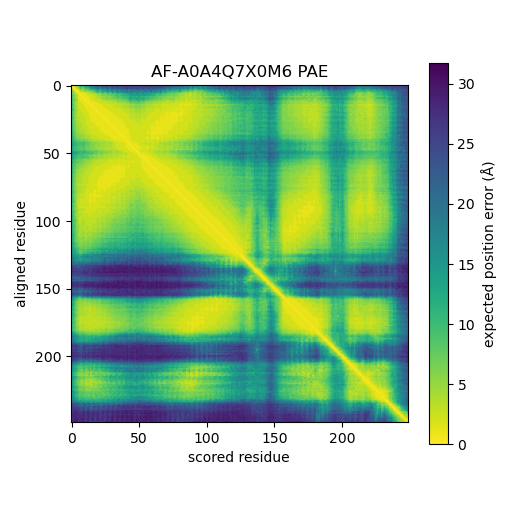9 1.950 -10.431 1.00 89.50 173 ALA A N 1
ATOM 1299 C CA . ALA A 1 173 ? 9.345 0.670 -9.737 1.00 89.50 173 ALA A CA 1
ATOM 1300 C C . ALA A 1 173 ? 10.129 0.805 -8.422 1.00 89.50 173 ALA A C 1
ATOM 1302 O O . ALA A 1 173 ? 9.751 0.220 -7.406 1.00 89.50 173 ALA A O 1
ATOM 1303 N N . TRP A 1 174 ? 11.197 1.607 -8.413 1.00 89.69 174 TRP A N 1
ATOM 1304 C CA . TRP A 1 174 ? 11.930 1.927 -7.188 1.00 89.69 174 TRP A CA 1
ATOM 1305 C C . TRP A 1 174 ? 11.042 2.657 -6.164 1.00 89.69 174 TRP A C 1
ATOM 1307 O O . TRP A 1 174 ? 10.956 2.213 -5.021 1.00 89.69 174 TRP A O 1
ATOM 1317 N N . ALA A 1 175 ? 10.306 3.696 -6.573 1.00 86.12 175 ALA A N 1
ATOM 1318 C CA . ALA A 1 175 ? 9.425 4.455 -5.684 1.00 86.12 175 ALA A CA 1
ATOM 1319 C C . ALA A 1 175 ? 8.331 3.574 -5.059 1.00 86.12 175 ALA A C 1
ATOM 1321 O O . ALA A 1 175 ? 8.058 3.677 -3.865 1.00 86.12 175 ALA A O 1
ATOM 1322 N N . LEU A 1 176 ? 7.740 2.662 -5.837 1.00 89.56 176 LEU A N 1
ATOM 1323 C CA . LEU A 1 176 ? 6.762 1.698 -5.329 1.00 89.56 176 LEU A CA 1
ATOM 1324 C C . LEU A 1 176 ? 7.363 0.766 -4.268 1.00 89.56 176 LEU A C 1
ATOM 1326 O O . LEU A 1 176 ? 6.716 0.498 -3.258 1.00 89.56 176 LEU A O 1
ATOM 1330 N N . ARG A 1 177 ? 8.610 0.315 -4.444 1.00 91.06 177 ARG A N 1
ATOM 1331 C CA . ARG A 1 177 ? 9.308 -0.518 -3.448 1.00 91.06 177 ARG A CA 1
ATOM 1332 C C . ARG A 1 177 ? 9.618 0.245 -2.165 1.00 91.06 177 ARG A C 1
ATOM 1334 O O . ARG A 1 177 ? 9.409 -0.290 -1.082 1.00 91.06 177 ARG A O 1
ATOM 1341 N N . GLU A 1 178 ? 10.040 1.500 -2.272 1.00 89.06 178 GLU A N 1
ATOM 1342 C CA . GLU A 1 178 ? 10.239 2.368 -1.107 1.00 89.06 178 GLU A CA 1
ATOM 1343 C C . GLU A 1 178 ? 8.937 2.567 -0.323 1.00 89.06 178 GLU A C 1
ATOM 1345 O O . GLU A 1 178 ? 8.918 2.401 0.897 1.00 89.06 178 GLU A O 1
ATOM 1350 N N . ILE A 1 179 ? 7.826 2.820 -1.022 1.00 87.75 179 ILE A N 1
ATOM 1351 C CA . ILE A 1 179 ? 6.505 2.955 -0.393 1.00 87.75 179 ILE A CA 1
ATOM 1352 C C . ILE A 1 179 ? 6.071 1.637 0.255 1.00 87.75 179 ILE A C 1
ATOM 1354 O O . ILE A 1 179 ? 5.554 1.643 1.372 1.00 87.75 179 ILE A O 1
ATOM 1358 N N . ALA A 1 180 ? 6.318 0.501 -0.401 1.00 88.81 180 ALA A N 1
ATOM 1359 C CA . ALA A 1 180 ? 6.076 -0.818 0.173 1.00 88.81 180 ALA A CA 1
ATOM 1360 C C . ALA A 1 180 ? 6.902 -1.055 1.454 1.00 88.81 180 ALA A C 1
ATOM 1362 O O . ALA A 1 180 ? 6.463 -1.789 2.337 1.00 88.81 180 ALA A O 1
ATOM 1363 N N . ASP A 1 181 ? 8.069 -0.428 1.592 1.00 87.94 181 ASP A N 1
ATOM 1364 C CA . ASP A 1 181 ? 8.893 -0.454 2.806 1.00 87.94 181 ASP A CA 1
ATOM 1365 C C . ASP A 1 181 ? 8.498 0.614 3.844 1.00 87.94 181 ASP A C 1
ATOM 1367 O O . ASP A 1 181 ? 9.131 0.718 4.896 1.00 87.94 181 ASP A O 1
ATOM 1371 N N . GLY A 1 182 ? 7.460 1.412 3.577 1.00 84.31 182 GLY A N 1
ATOM 1372 C CA . GLY A 1 182 ? 7.007 2.493 4.454 1.00 84.31 182 GLY A CA 1
ATOM 1373 C C . GLY A 1 182 ? 7.874 3.756 4.395 1.00 84.31 182 GLY A C 1
ATOM 1374 O O . GLY A 1 182 ? 7.807 4.583 5.306 1.00 84.31 182 GLY A O 1
ATOM 1375 N N . ARG A 1 183 ? 8.695 3.913 3.350 1.00 82.81 183 ARG A N 1
ATOM 1376 C CA . ARG A 1 183 ? 9.533 5.095 3.109 1.00 82.81 183 ARG A CA 1
ATOM 1377 C C . ARG A 1 183 ? 8.839 6.040 2.125 1.00 82.81 183 ARG A C 1
ATOM 1379 O O . ARG A 1 183 ? 8.201 5.594 1.176 1.00 82.81 183 ARG A O 1
ATOM 1386 N N . ASP A 1 184 ? 8.943 7.351 2.362 1.00 76.88 184 ASP A N 1
ATOM 1387 C CA . ASP A 1 184 ? 8.455 8.365 1.418 1.00 76.88 184 ASP A CA 1
ATOM 1388 C C . ASP A 1 184 ? 9.575 8.678 0.409 1.00 76.88 184 ASP A C 1
ATOM 1390 O O . ASP A 1 184 ? 10.585 9.278 0.796 1.00 76.88 184 ASP A O 1
ATOM 1394 N N . PRO A 1 185 ? 9.434 8.277 -0.869 1.00 72.94 185 PRO A N 1
ATOM 1395 C CA . PRO A 1 185 ? 10.481 8.458 -1.862 1.00 72.94 185 PRO A CA 1
ATOM 1396 C C . PRO A 1 185 ? 10.635 9.921 -2.294 1.00 72.94 185 PRO A C 1
ATOM 1398 O O . PRO A 1 185 ? 11.553 10.216 -3.052 1.00 72.94 185 PRO A O 1
ATOM 1401 N N . HIS A 1 186 ? 9.775 10.850 -1.850 1.00 66.38 186 HIS A N 1
ATOM 1402 C CA . HIS A 1 186 ? 9.736 12.221 -2.360 1.00 66.38 186 HIS A CA 1
ATOM 1403 C C . HIS A 1 186 ? 11.094 12.933 -2.345 1.00 66.38 186 HIS A C 1
ATOM 1405 O O . HIS A 1 186 ? 11.485 13.501 -3.363 1.00 66.38 186 HIS A O 1
ATOM 1411 N N . ASN A 1 187 ? 11.846 12.859 -1.242 1.00 60.38 187 ASN A N 1
ATOM 1412 C CA . ASN A 1 187 ? 13.157 13.511 -1.157 1.00 60.38 187 ASN A CA 1
ATOM 1413 C C . ASN A 1 187 ? 14.144 12.958 -2.194 1.00 60.38 187 ASN A C 1
ATOM 1415 O O . ASN A 1 187 ? 14.966 13.699 -2.714 1.00 60.38 187 ASN A O 1
ATOM 1419 N N . GLU A 1 188 ? 14.048 11.677 -2.534 1.00 62.44 188 GLU A N 1
ATOM 1420 C CA . GLU A 1 188 ? 14.916 11.014 -3.511 1.00 62.44 188 GLU A CA 1
ATOM 1421 C C . GLU A 1 188 ? 14.376 11.123 -4.951 1.00 62.44 188 GLU A C 1
ATOM 1423 O O . GLU A 1 188 ? 15.156 11.114 -5.900 1.00 62.44 188 GLU A O 1
ATOM 1428 N N . LEU A 1 189 ? 13.065 11.331 -5.130 1.00 60.62 189 LEU A N 1
ATOM 1429 C CA . LEU A 1 189 ? 12.448 11.713 -6.408 1.00 60.62 189 LEU A CA 1
ATOM 1430 C C . LEU A 1 189 ? 12.753 13.172 -6.780 1.00 60.62 189 LEU A C 1
ATOM 1432 O O . LEU A 1 189 ? 12.888 13.483 -7.966 1.00 60.62 189 LEU A O 1
ATOM 1436 N N . ALA A 1 190 ? 12.875 14.050 -5.779 1.00 53.28 190 ALA A N 1
ATOM 1437 C CA . ALA A 1 190 ? 13.255 15.454 -5.927 1.00 53.28 190 ALA A CA 1
ATOM 1438 C C . ALA A 1 190 ? 14.765 15.639 -6.163 1.00 53.28 190 ALA A C 1
ATOM 1440 O O . ALA A 1 190 ? 15.190 16.658 -6.713 1.00 53.28 190 ALA A O 1
ATOM 1441 N N . VAL A 1 191 ? 15.585 14.655 -5.775 1.00 45.19 191 VAL A N 1
ATOM 1442 C CA . VAL A 1 191 ? 17.035 14.671 -5.985 1.00 45.19 191 VAL A CA 1
ATOM 1443 C C . VAL A 1 191 ? 17.377 14.061 -7.355 1.00 45.19 191 VAL A C 1
ATOM 1445 O O . VAL A 1 191 ? 16.845 13.021 -7.747 1.00 45.19 191 VAL A O 1
ATOM 1448 N N . PRO A 1 192 ? 18.281 14.680 -8.131 1.00 47.88 192 PRO A N 1
ATOM 1449 C CA . PRO A 1 192 ? 18.764 14.096 -9.376 1.00 47.88 192 PRO A CA 1
ATOM 1450 C C . PRO A 1 192 ? 19.477 12.759 -9.123 1.00 47.88 192 PRO A C 1
ATOM 1452 O O . PRO A 1 192 ? 20.546 12.716 -8.514 1.00 47.88 192 PRO A O 1
ATOM 1455 N N . PHE A 1 193 ? 18.911 11.667 -9.639 1.00 42.25 193 PHE A N 1
ATOM 1456 C CA . PHE A 1 193 ? 19.577 10.364 -9.686 1.00 42.25 193 PHE A CA 1
ATOM 1457 C C . PHE A 1 193 ? 20.900 10.502 -10.476 1.00 42.25 193 PHE A C 1
ATOM 1459 O O . PHE A 1 193 ? 20.899 10.988 -11.607 1.00 42.25 193 PHE A O 1
ATOM 1466 N N . GLU A 1 194 ? 22.027 10.123 -9.861 1.00 44.34 194 GLU A N 1
ATOM 1467 C CA . GLU A 1 194 ? 23.400 10.190 -10.414 1.00 44.34 194 GLU A CA 1
ATOM 1468 C C . GLU A 1 194 ? 23.983 11.590 -10.713 1.00 44.34 194 GLU A C 1
ATOM 1470 O O . GLU A 1 194 ? 24.810 11.732 -11.614 1.00 44.34 194 GLU A O 1
ATOM 1475 N N . GLY A 1 195 ? 23.599 12.650 -9.990 1.00 38.50 195 GLY A N 1
ATOM 1476 C CA . GLY A 1 195 ? 24.231 13.975 -10.168 1.00 38.50 195 GLY A CA 1
ATOM 1477 C C . GLY A 1 195 ? 23.935 14.641 -11.520 1.00 38.50 195 GLY A C 1
ATOM 1478 O O . GLY A 1 195 ? 24.550 15.645 -11.874 1.00 38.50 195 GLY A O 1
ATOM 1479 N N . LYS A 1 196 ? 22.971 14.100 -12.268 1.00 43.78 196 LYS A N 1
ATOM 1480 C CA . LYS A 1 196 ? 22.536 14.591 -13.573 1.00 43.78 196 LYS A CA 1
ATOM 1481 C C . LYS A 1 196 ? 21.251 15.380 -13.384 1.00 43.78 196 LYS A C 1
ATOM 1483 O O . LYS A 1 196 ? 20.211 14.815 -13.040 1.00 43.78 196 LYS A O 1
ATOM 1488 N N . ARG A 1 197 ? 21.308 16.697 -13.596 1.00 38.97 197 ARG A N 1
ATOM 1489 C CA . ARG A 1 197 ? 20.091 17.505 -13.685 1.00 38.97 197 ARG A CA 1
ATOM 1490 C C . ARG A 1 197 ? 19.254 16.971 -14.845 1.00 38.97 197 ARG A C 1
ATOM 1492 O O . ARG A 1 197 ? 19.651 17.046 -16.001 1.00 38.97 197 ARG A O 1
ATOM 1499 N N . PHE A 1 198 ? 18.069 16.466 -14.535 1.00 40.25 198 PHE A N 1
ATOM 1500 C CA . PHE A 1 198 ? 16.988 16.428 -15.506 1.00 40.25 198 PHE A CA 1
ATOM 1501 C C . PHE A 1 198 ? 16.537 17.884 -15.718 1.00 40.25 198 PHE A C 1
ATOM 1503 O O . PHE A 1 198 ? 15.582 18.340 -15.097 1.00 40.25 198 PHE A O 1
ATOM 1510 N N . GLU A 1 199 ? 17.244 18.655 -16.551 1.00 37.97 199 GLU A N 1
ATOM 1511 C CA . GLU A 1 199 ? 16.911 20.072 -16.811 1.00 37.97 199 GLU A CA 1
ATOM 1512 C C . GLU A 1 199 ? 15.561 20.255 -17.531 1.00 37.97 199 GLU A C 1
ATOM 1514 O O . GLU A 1 199 ? 15.037 21.361 -17.613 1.00 37.97 199 GLU A O 1
ATOM 1519 N N . GLY A 1 200 ? 14.908 19.160 -17.932 1.00 37.44 200 GLY A N 1
ATOM 1520 C CA . GLY A 1 200 ? 13.501 19.164 -18.330 1.00 37.44 200 GLY A CA 1
ATOM 1521 C C . GLY A 1 200 ? 12.497 19.299 -17.175 1.00 37.44 200 GLY A C 1
ATOM 1522 O O . GLY A 1 200 ? 11.330 19.544 -17.454 1.00 37.44 200 GLY A O 1
ATOM 1523 N N . ILE A 1 201 ? 12.897 19.162 -15.899 1.00 41.09 201 ILE A N 1
ATOM 1524 C CA . ILE A 1 201 ? 11.955 19.074 -14.761 1.00 41.09 201 ILE A CA 1
ATOM 1525 C C . ILE A 1 201 ? 11.513 20.430 -14.182 1.00 41.09 201 ILE A C 1
ATOM 1527 O O . ILE A 1 201 ? 10.633 20.478 -13.333 1.00 41.09 201 ILE A O 1
ATOM 1531 N N . ILE A 1 202 ? 11.970 21.562 -14.727 1.00 37.62 202 ILE A N 1
ATOM 1532 C CA . ILE A 1 202 ? 11.215 22.818 -14.526 1.00 37.62 202 ILE A CA 1
ATOM 1533 C C . ILE A 1 202 ? 9.817 22.704 -15.200 1.00 37.62 202 ILE A C 1
ATOM 1535 O O . ILE A 1 202 ? 8.885 23.391 -14.801 1.00 37.62 202 ILE A O 1
ATOM 1539 N N . ASN A 1 203 ? 9.648 21.747 -16.133 1.00 41.25 203 ASN A N 1
ATOM 1540 C CA . ASN A 1 203 ? 8.385 21.213 -16.667 1.00 41.25 203 ASN A CA 1
ATOM 1541 C C . ASN A 1 203 ? 8.378 19.667 -16.596 1.00 41.25 203 ASN A C 1
ATOM 1543 O O . ASN A 1 203 ? 8.214 18.984 -17.611 1.00 41.25 203 ASN A O 1
ATOM 1547 N N . GLY A 1 204 ? 8.682 19.099 -15.428 1.00 45.53 204 GLY A N 1
ATOM 1548 C CA . GLY A 1 204 ? 8.801 17.647 -15.274 1.00 45.53 204 GLY A CA 1
ATOM 1549 C C . GLY A 1 204 ? 7.463 16.924 -15.353 1.00 45.53 204 GLY A C 1
ATOM 1550 O O . GLY A 1 204 ? 6.427 17.575 -15.218 1.00 45.53 204 GLY A O 1
ATOM 1551 N N . PRO A 1 205 ? 7.471 15.590 -15.548 1.00 52.69 205 PRO A N 1
ATOM 1552 C CA . PRO A 1 205 ? 6.278 14.787 -15.303 1.00 52.69 205 PRO A CA 1
ATOM 1553 C C . PRO A 1 205 ? 5.730 15.122 -13.914 1.00 52.69 205 PRO A C 1
ATOM 1555 O O . PRO A 1 205 ? 6.515 15.292 -12.972 1.00 52.69 205 PRO A O 1
ATOM 1558 N N . ASP A 1 206 ? 4.404 15.262 -13.811 1.00 63.53 206 ASP A N 1
ATOM 1559 C CA . ASP A 1 206 ? 3.731 15.478 -12.528 1.00 63.53 206 ASP A CA 1
ATOM 1560 C C . ASP A 1 206 ? 4.282 14.417 -11.560 1.00 63.53 206 ASP A C 1
ATOM 1562 O O . ASP A 1 206 ? 4.294 13.240 -11.924 1.00 63.53 206 ASP A O 1
ATOM 1566 N N . PRO A 1 207 ? 4.789 14.775 -10.365 1.00 62.22 207 PRO A N 1
ATOM 1567 C CA . PRO A 1 207 ? 5.299 13.804 -9.403 1.00 62.22 207 PRO A CA 1
ATOM 1568 C C . PRO A 1 207 ? 4.347 12.621 -9.188 1.00 62.22 207 PRO A C 1
ATOM 1570 O O . PRO A 1 207 ? 4.810 11.508 -8.942 1.00 62.22 207 PRO A O 1
ATOM 1573 N N . ARG A 1 208 ? 3.032 12.845 -9.350 1.00 68.69 208 ARG A N 1
ATOM 1574 C CA . ARG A 1 208 ? 1.973 11.824 -9.353 1.00 68.69 208 ARG A CA 1
ATOM 1575 C C . ARG A 1 208 ? 2.190 10.695 -10.363 1.00 68.69 208 ARG A C 1
ATOM 1577 O O . ARG A 1 208 ? 1.771 9.581 -10.087 1.00 68.69 208 ARG A O 1
ATOM 1584 N N . GLU A 1 209 ? 2.864 10.931 -11.485 1.00 70.56 209 GLU A N 1
ATOM 1585 C CA . GLU A 1 209 ? 3.167 9.918 -12.508 1.00 70.56 209 GLU A CA 1
ATOM 1586 C C . GLU A 1 209 ? 4.102 8.810 -11.995 1.00 70.56 209 GLU A C 1
ATOM 1588 O O . GLU A 1 209 ? 4.090 7.691 -12.517 1.00 70.56 209 GLU A O 1
ATOM 1593 N N . PHE A 1 210 ? 4.888 9.093 -10.949 1.00 71.25 210 PHE A N 1
ATOM 1594 C CA . PHE A 1 210 ? 5.761 8.110 -10.301 1.00 71.25 210 PHE A CA 1
ATOM 1595 C C . PHE A 1 210 ? 5.067 7.333 -9.182 1.00 71.25 210 PHE A C 1
ATOM 1597 O O . PHE A 1 210 ? 5.579 6.298 -8.754 1.00 71.25 210 PHE A O 1
ATOM 1604 N N . TYR A 1 211 ? 3.904 7.796 -8.727 1.00 72.88 211 TYR A N 1
ATOM 1605 C CA . TYR A 1 211 ? 3.089 7.072 -7.765 1.00 72.88 211 TYR A CA 1
ATOM 1606 C C . TYR A 1 211 ? 2.144 6.144 -8.526 1.00 72.88 211 TYR A C 1
ATOM 1608 O O . TYR A 1 211 ? 1.428 6.541 -9.443 1.00 72.88 211 TYR A O 1
ATOM 1616 N N . GLY A 1 212 ? 2.198 4.859 -8.188 1.00 75.88 212 GLY A N 1
ATOM 1617 C CA . GLY A 1 212 ? 1.283 3.879 -8.751 1.00 75.88 212 GLY A CA 1
ATOM 1618 C C . GLY A 1 212 ? -0.150 4.116 -8.295 1.00 75.88 212 GLY A C 1
ATOM 1619 O O . GLY A 1 212 ? -0.433 4.749 -7.280 1.00 75.88 212 GLY A O 1
ATOM 1620 N N . SER A 1 213 ? -1.075 3.537 -9.037 1.00 81.69 213 SER A N 1
ATOM 1621 C CA . SER A 1 213 ? -2.503 3.548 -8.695 1.00 81.69 213 SER A CA 1
ATOM 1622 C C . SER A 1 213 ? -2.828 2.844 -7.367 1.00 81.69 213 SER A C 1
ATOM 1624 O O . SER A 1 213 ? -3.861 3.120 -6.765 1.00 81.69 213 SER A O 1
ATOM 1626 N N . SER A 1 214 ? -1.938 1.978 -6.869 1.00 79.19 214 SER A N 1
ATOM 1627 C CA . SER A 1 214 ? -2.048 1.375 -5.533 1.00 79.19 214 SER A CA 1
ATOM 1628 C C . SER A 1 214 ? -1.731 2.338 -4.379 1.00 79.19 214 SER A C 1
ATOM 1630 O O . SER A 1 214 ? -2.089 2.057 -3.232 1.00 79.19 214 SER A O 1
ATOM 1632 N N . THR A 1 215 ? -1.091 3.476 -4.655 1.00 78.19 215 THR A N 1
ATOM 1633 C CA . THR A 1 215 ? -0.684 4.473 -3.648 1.00 78.19 215 THR A CA 1
ATOM 1634 C C . THR A 1 215 ? -1.401 5.812 -3.819 1.00 78.19 215 THR A C 1
ATOM 1636 O O . THR A 1 215 ? -1.382 6.645 -2.909 1.00 78.19 215 THR A O 1
ATOM 1639 N N . TRP A 1 216 ? -2.078 6.007 -4.955 1.00 76.62 216 TRP A N 1
ATOM 1640 C CA . TRP A 1 216 ? -2.830 7.211 -5.282 1.00 76.62 216 TRP A CA 1
ATOM 1641 C C . TRP A 1 216 ? -4.070 6.923 -6.139 1.00 76.62 216 TRP A C 1
ATOM 1643 O O . TRP A 1 216 ? -4.018 6.144 -7.088 1.00 76.62 216 TRP A O 1
ATOM 1653 N N . GLY A 1 217 ? -5.178 7.618 -5.856 1.00 76.50 217 GLY A N 1
ATOM 1654 C CA . GLY A 1 217 ? -6.428 7.518 -6.615 1.00 76.50 217 GLY A CA 1
ATOM 1655 C C . GLY A 1 217 ? -7.474 6.576 -5.995 1.00 76.50 217 GLY A C 1
ATOM 1656 O O . GLY A 1 217 ? -7.333 6.159 -4.846 1.00 76.50 217 GLY A O 1
ATOM 1657 N N . PRO A 1 218 ? -8.559 6.256 -6.727 1.00 75.00 218 PRO A N 1
ATOM 1658 C CA . PRO A 1 218 ? -9.691 5.487 -6.195 1.00 75.00 218 PRO A CA 1
ATOM 1659 C C . PRO A 1 218 ? -9.344 4.029 -5.859 1.00 75.00 218 PRO A C 1
ATOM 1661 O O . PRO A 1 218 ? -10.078 3.385 -5.117 1.00 75.00 218 PRO A O 1
ATOM 1664 N N . GLU A 1 219 ? -8.233 3.518 -6.393 1.00 78.69 219 GLU A N 1
ATOM 1665 C CA . GLU A 1 219 ? -7.737 2.155 -6.168 1.00 78.69 219 GLU A CA 1
ATOM 1666 C C . GLU A 1 219 ? -6.632 2.089 -5.103 1.00 78.69 219 GLU A C 1
ATOM 1668 O O . GLU A 1 219 ? -6.029 1.033 -4.901 1.00 78.69 219 GLU A O 1
ATOM 1673 N N . ALA A 1 220 ? -6.355 3.199 -4.409 1.00 82.81 220 ALA A N 1
ATOM 1674 C CA . ALA A 1 220 ? -5.295 3.247 -3.417 1.00 82.81 220 ALA A CA 1
ATOM 1675 C C . ALA A 1 220 ? -5.565 2.259 -2.265 1.00 82.81 220 ALA A C 1
ATOM 1677 O O . ALA A 1 220 ? -6.588 2.302 -1.568 1.00 82.81 220 ALA A O 1
ATOM 1678 N N . VAL A 1 221 ? -4.613 1.353 -2.051 1.00 84.00 221 VAL A N 1
ATOM 1679 C CA . VAL A 1 221 ? -4.657 0.366 -0.966 1.00 84.00 221 VAL A CA 1
ATOM 1680 C C . VAL A 1 221 ? -3.877 0.826 0.258 1.00 84.00 221 VAL A C 1
ATOM 1682 O O . VAL A 1 221 ? -4.242 0.470 1.380 1.00 84.00 221 VAL A O 1
ATOM 1685 N N . LEU A 1 222 ? -2.857 1.660 0.043 1.00 81.19 222 LEU A N 1
ATOM 1686 C CA . LEU A 1 222 ? -2.089 2.332 1.082 1.00 81.19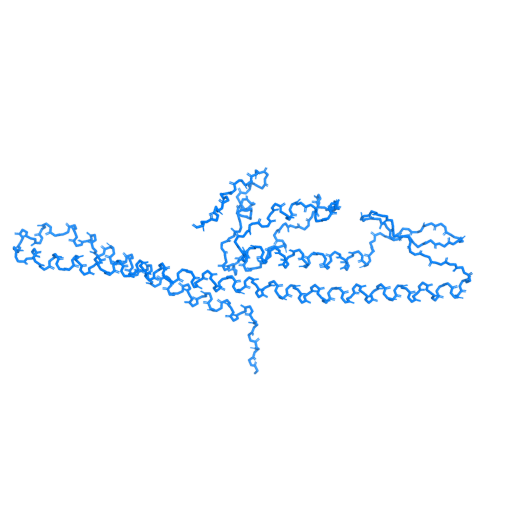 222 LEU A CA 1
ATOM 1687 C C . LEU A 1 222 ? -2.538 3.790 1.243 1.00 81.19 222 LEU A C 1
ATOM 1689 O O . LEU A 1 222 ? -3.015 4.399 0.282 1.00 81.19 222 LEU A O 1
ATOM 1693 N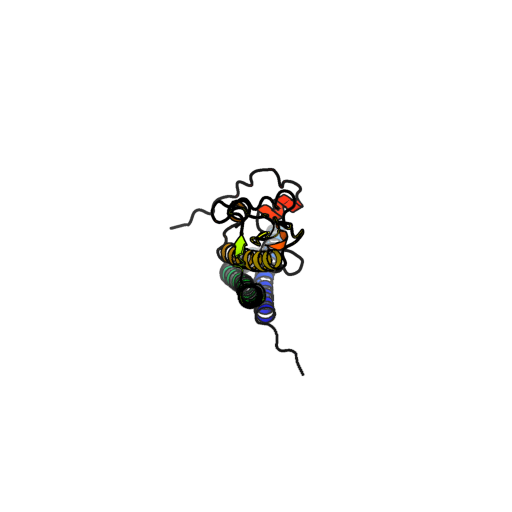 N . PRO A 1 223 ? -2.371 4.379 2.442 1.00 75.94 223 PRO A N 1
ATOM 1694 C CA . PRO A 1 223 ? -2.539 5.813 2.606 1.00 75.94 223 PRO A CA 1
ATOM 1695 C C . PRO A 1 223 ? -1.574 6.559 1.683 1.00 75.94 223 PRO A C 1
ATOM 1697 O O . PRO A 1 223 ? -0.409 6.182 1.549 1.00 75.94 223 PRO A O 1
ATOM 1700 N N . ALA A 1 224 ? -2.059 7.646 1.083 1.00 76.75 224 ALA A N 1
ATOM 1701 C CA . ALA A 1 224 ? -1.233 8.476 0.223 1.00 76.75 224 ALA A CA 1
ATOM 1702 C C . ALA A 1 224 ? 0.022 8.970 0.982 1.00 76.75 224 ALA A C 1
ATOM 1704 O O . ALA A 1 224 ? -0.103 9.460 2.120 1.00 76.75 224 ALA A O 1
ATOM 1705 N N . PRO A 1 225 ? 1.216 8.881 0.364 1.00 75.94 225 PRO A N 1
ATOM 1706 C CA . PRO A 1 225 ? 2.453 9.457 0.885 1.00 75.94 225 PRO A CA 1
ATOM 1707 C C . PRO A 1 225 ? 2.273 10.902 1.362 1.00 75.94 225 PRO A C 1
ATOM 1709 O O . PRO A 1 225 ? 1.414 11.640 0.866 1.00 75.94 225 PRO A O 1
ATOM 1712 N N . ALA A 1 226 ? 3.054 11.311 2.366 1.00 74.62 226 ALA A N 1
ATOM 1713 C CA . ALA A 1 226 ? 2.877 12.608 3.021 1.00 74.62 226 ALA A CA 1
ATOM 1714 C C . ALA A 1 226 ? 3.025 13.763 2.024 1.00 74.62 226 ALA A C 1
ATOM 1716 O O . ALA A 1 226 ? 2.231 14.703 2.053 1.00 74.62 226 ALA A O 1
ATOM 1717 N N . TYR A 1 227 ? 3.971 13.635 1.096 1.00 72.81 227 TYR A N 1
ATOM 1718 C CA . TYR A 1 227 ? 4.147 14.588 0.011 1.00 72.81 227 TYR A CA 1
ATOM 1719 C C . TYR A 1 227 ? 2.899 14.753 -0.873 1.00 72.81 227 TYR A C 1
ATOM 1721 O O . TYR A 1 227 ? 2.460 15.875 -1.114 1.00 72.81 227 TYR A O 1
ATOM 1729 N N . LEU A 1 228 ? 2.277 13.655 -1.314 1.00 72.62 228 LEU A N 1
ATOM 1730 C CA . LEU A 1 228 ? 1.080 13.725 -2.159 1.00 72.62 228 LEU A CA 1
ATOM 1731 C C . LEU A 1 228 ? -0.105 14.369 -1.433 1.00 72.62 228 LEU A C 1
ATOM 1733 O O . LEU A 1 228 ? -0.852 15.149 -2.021 1.00 72.62 228 LEU A O 1
ATOM 1737 N N . ARG A 1 229 ? -0.239 14.107 -0.129 1.00 76.75 229 ARG A N 1
ATOM 1738 C CA . ARG A 1 229 ? -1.231 14.792 0.709 1.00 76.75 229 ARG A CA 1
ATOM 1739 C C . ARG A 1 229 ? -0.948 16.292 0.828 1.00 76.75 229 ARG A C 1
ATOM 1741 O O . ARG A 1 229 ? -1.891 17.079 0.808 1.00 76.75 229 ARG A O 1
ATOM 1748 N N . ALA A 1 230 ? 0.321 16.696 0.919 1.00 72.44 230 ALA A N 1
ATOM 1749 C CA . ALA A 1 230 ? 0.712 18.106 0.928 1.00 72.44 230 ALA A CA 1
ATOM 1750 C C . ALA A 1 230 ? 0.427 18.794 -0.419 1.00 72.44 230 ALA A C 1
ATOM 1752 O O . ALA A 1 230 ? -0.065 19.922 -0.426 1.00 72.44 230 ALA A O 1
ATOM 1753 N N . MET A 1 231 ? 0.651 18.108 -1.548 1.00 70.25 231 MET A N 1
ATOM 1754 C CA . MET A 1 231 ? 0.289 18.614 -2.879 1.00 70.25 231 MET A CA 1
ATOM 1755 C C . MET A 1 231 ? -1.216 18.871 -3.012 1.00 70.25 231 MET A C 1
ATOM 1757 O O . MET A 1 231 ? -1.608 19.945 -3.464 1.00 70.25 231 MET A O 1
ATOM 1761 N N . ASP A 1 232 ? -2.062 17.930 -2.586 1.00 76.38 232 ASP A N 1
ATOM 1762 C CA . ASP A 1 232 ? -3.523 18.097 -2.637 1.00 76.38 232 ASP A CA 1
ATOM 1763 C C . ASP A 1 232 ? -4.038 19.190 -1.694 1.00 76.38 232 ASP A C 1
ATOM 1765 O O . ASP A 1 232 ? -5.042 19.840 -1.982 1.00 76.38 232 ASP A O 1
ATOM 1769 N N . ALA A 1 233 ? -3.325 19.441 -0.595 1.00 76.19 233 ALA A N 1
ATOM 1770 C CA . ALA A 1 233 ? -3.599 20.553 0.308 1.00 76.19 233 ALA A CA 1
ATOM 1771 C C . ALA A 1 233 ? -3.099 21.915 -0.221 1.00 76.19 233 ALA A C 1
ATOM 1773 O O . ALA A 1 233 ? -3.322 22.934 0.431 1.00 76.19 233 ALA A O 1
ATOM 1774 N N . GLY A 1 234 ? -2.420 21.955 -1.376 1.00 70.75 234 GLY A N 1
ATOM 1775 C CA . GLY A 1 234 ? -1.829 23.174 -1.935 1.00 70.75 234 GLY A CA 1
ATOM 1776 C C . GLY A 1 234 ? -0.565 23.651 -1.208 1.00 70.75 234 GLY A C 1
ATOM 1777 O O . GLY A 1 234 ? -0.195 24.812 -1.343 1.00 70.75 234 GLY A O 1
ATOM 1778 N N . MET A 1 235 ? 0.095 22.775 -0.442 1.00 61.03 235 MET A N 1
ATOM 1779 C CA . MET A 1 235 ? 1.279 23.074 0.382 1.00 61.03 235 MET A CA 1
ATOM 1780 C C . MET A 1 235 ? 2.580 22.506 -0.215 1.00 61.03 235 MET A C 1
ATOM 1782 O O . MET A 1 235 ? 3.511 22.180 0.515 1.00 61.03 235 MET A O 1
ATOM 1786 N N . ALA A 1 236 ? 2.653 22.352 -1.542 1.00 55.41 236 ALA A N 1
ATOM 1787 C CA . ALA A 1 236 ? 3.760 21.668 -2.224 1.00 55.41 236 ALA A CA 1
ATOM 1788 C C . ALA A 1 236 ? 5.149 22.325 -2.036 1.00 55.41 236 ALA A C 1
ATOM 1790 O O . ALA A 1 236 ? 6.155 21.651 -2.241 1.00 55.41 236 ALA A O 1
ATOM 1791 N N . ASP A 1 237 ? 5.199 23.600 -1.627 1.00 51.66 237 ASP A N 1
ATOM 1792 C CA . ASP A 1 237 ? 6.436 24.377 -1.448 1.00 51.66 237 ASP A CA 1
ATOM 1793 C C . ASP A 1 237 ? 6.966 24.397 0.000 1.00 51.66 237 ASP A C 1
ATOM 1795 O O . ASP A 1 237 ? 8.025 24.972 0.265 1.00 51.66 237 ASP A O 1
ATOM 1799 N N . GLU A 1 238 ? 6.265 23.781 0.958 1.00 45.12 238 GLU A N 1
ATOM 1800 C CA . GLU A 1 238 ? 6.757 23.678 2.334 1.00 45.12 238 GLU A CA 1
ATOM 1801 C C . GLU A 1 238 ? 7.560 22.381 2.526 1.00 45.12 238 GLU A C 1
ATOM 1803 O O . GLU A 1 238 ? 7.096 21.307 2.133 1.00 45.12 238 GLU A O 1
ATOM 1808 N N . PRO A 1 239 ? 8.758 22.423 3.145 1.00 45.72 239 PRO A N 1
ATOM 1809 C CA . PRO A 1 239 ? 9.496 21.209 3.461 1.00 45.72 239 PRO A CA 1
ATOM 1810 C C . PRO A 1 239 ? 8.652 20.348 4.405 1.00 45.72 239 PRO A C 1
ATOM 1812 O O . PRO A 1 239 ? 8.480 20.671 5.582 1.00 45.72 239 PRO A O 1
ATOM 1815 N N . VAL A 1 240 ? 8.124 19.239 3.884 1.00 47.16 240 VAL A N 1
ATOM 1816 C CA . VAL A 1 240 ? 7.359 18.265 4.664 1.00 47.16 240 VAL A CA 1
ATOM 1817 C C . VAL A 1 240 ? 8.330 17.540 5.594 1.00 47.16 240 VAL A C 1
ATOM 1819 O O . VAL A 1 240 ? 8.899 16.502 5.265 1.00 47.16 240 VAL A O 1
ATOM 1822 N N . VAL A 1 241 ? 8.537 18.097 6.786 1.00 43.72 241 VAL A N 1
ATOM 1823 C CA . VAL A 1 241 ? 9.211 17.407 7.890 1.00 43.72 241 VAL A CA 1
ATOM 1824 C C . VAL A 1 241 ? 8.213 16.406 8.477 1.00 43.72 241 VAL A C 1
ATOM 1826 O O . VAL A 1 241 ? 7.552 16.660 9.482 1.00 43.72 241 VAL A O 1
ATOM 1829 N N . GLY A 1 242 ? 8.041 15.272 7.798 1.00 42.97 242 GLY A N 1
ATOM 1830 C CA . GLY A 1 242 ? 7.302 14.135 8.340 1.00 42.97 242 GLY A CA 1
ATOM 1831 C C . GLY A 1 242 ? 8.083 13.486 9.489 1.00 42.97 242 GLY A C 1
ATOM 1832 O O . GLY A 1 242 ? 9.318 13.488 9.460 1.00 42.97 242 GLY A O 1
ATOM 1833 N N . PRO A 1 243 ? 7.410 12.923 10.511 1.00 36.84 243 PRO A N 1
ATOM 1834 C CA . PRO A 1 243 ? 8.101 12.221 11.579 1.00 36.84 243 PRO A CA 1
ATOM 1835 C C . PRO A 1 243 ? 8.828 11.021 10.976 1.00 36.84 243 PRO A C 1
ATOM 1837 O O . PRO A 1 243 ? 8.202 10.079 10.490 1.00 36.84 243 PRO A O 1
ATOM 1840 N N . THR A 1 244 ? 10.159 11.056 11.013 1.00 38.75 244 THR A N 1
ATOM 1841 C CA . THR A 1 244 ? 10.991 9.871 10.837 1.00 38.75 244 THR A CA 1
ATOM 1842 C C . THR A 1 244 ? 10.491 8.860 11.859 1.00 38.75 244 THR A C 1
ATOM 1844 O O . THR A 1 244 ? 10.649 9.067 13.064 1.00 38.75 244 THR A O 1
ATOM 1847 N N . VAL A 1 245 ? 9.808 7.808 11.404 1.00 38.88 245 VAL A N 1
ATOM 1848 C CA . VAL A 1 245 ? 9.449 6.696 12.278 1.00 38.88 245 VAL A CA 1
ATOM 1849 C C . VAL A 1 245 ? 10.776 6.092 12.703 1.00 38.88 245 VAL A C 1
ATOM 1851 O O . VAL A 1 245 ? 11.435 5.389 11.942 1.00 38.88 245 VAL A O 1
ATOM 1854 N N . ALA A 1 246 ? 11.222 6.472 13.898 1.00 34.06 246 ALA A N 1
ATOM 1855 C CA . ALA A 1 246 ? 12.388 5.893 14.521 1.00 34.06 246 ALA A CA 1
ATOM 1856 C C . ALA A 1 246 ? 12.154 4.385 14.574 1.00 34.06 246 ALA A C 1
ATOM 1858 O O . ALA A 1 246 ? 11.192 3.923 15.195 1.00 34.06 246 ALA A O 1
ATOM 1859 N N . ALA A 1 247 ? 13.018 3.639 13.889 1.00 38.78 247 ALA A N 1
ATOM 1860 C CA . ALA A 1 247 ? 13.109 2.200 14.021 1.00 38.78 247 ALA A CA 1
ATOM 1861 C C . ALA A 1 247 ? 13.154 1.867 15.518 1.00 38.78 247 ALA A C 1
ATOM 1863 O O . ALA A 1 247 ? 14.102 2.229 16.219 1.00 38.78 247 ALA A O 1
ATOM 1864 N N . ARG A 1 248 ? 12.092 1.238 16.027 1.00 34.94 248 ARG A N 1
ATOM 1865 C CA . ARG A 1 248 ? 12.120 0.636 17.357 1.00 34.94 248 ARG A CA 1
ATOM 1866 C C . ARG A 1 248 ? 12.992 -0.614 17.263 1.00 34.94 248 ARG A C 1
ATOM 1868 O O . ARG A 1 248 ? 12.611 -1.571 16.593 1.00 34.94 248 ARG A O 1
ATOM 1875 N N . ALA A 1 249 ? 14.166 -0.531 17.886 1.00 41.81 249 ALA A N 1
ATOM 1876 C CA . ALA A 1 249 ? 14.949 -1.679 18.333 1.00 41.81 249 ALA A CA 1
ATOM 1877 C C . ALA A 1 249 ? 14.230 -2.416 19.472 1.00 41.81 249 ALA A C 1
ATOM 1879 O O . ALA A 1 249 ? 13.449 -1.752 20.199 1.00 41.81 249 ALA A O 1
#